Protein AF-A0A2D6AHD4-F1 (afdb_monomer_lite)

Radius of gyration: 33.06 Å; chains: 1; bounding box: 79×72×92 Å

Structure (mmCIF, N/CA/C/O backbone):
data_AF-A0A2D6AHD4-F1
#
_entry.id   AF-A0A2D6AHD4-F1
#
loop_
_atom_site.group_PDB
_atom_site.id
_atom_site.type_symbol
_atom_site.label_atom_id
_atom_site.label_alt_id
_atom_site.label_comp_id
_atom_site.label_asym_id
_atom_site.label_entity_id
_atom_site.label_seq_id
_atom_site.pdbx_PDB_ins_code
_atom_site.Cartn_x
_atom_site.Cartn_y
_atom_site.Cartn_z
_atom_site.occupancy
_atom_site.B_iso_or_equiv
_atom_site.auth_seq_id
_atom_site.auth_comp_id
_atom_site.auth_asym_id
_atom_site.auth_atom_id
_atom_site.pdbx_PDB_model_num
ATOM 1 N N . MET A 1 1 ? 6.505 -2.091 1.561 1.00 56.78 1 MET A N 1
ATOM 2 C CA . MET A 1 1 ? 5.100 -1.668 1.646 1.00 56.78 1 MET A CA 1
ATOM 3 C C . MET A 1 1 ? 4.266 -2.600 0.807 1.00 56.78 1 MET A C 1
ATOM 5 O O . MET A 1 1 ? 4.600 -2.774 -0.362 1.00 56.78 1 MET A O 1
ATOM 9 N N . TYR A 1 2 ? 3.248 -3.220 1.392 1.00 73.62 2 TYR A N 1
ATOM 10 C CA . TYR A 1 2 ? 2.348 -4.125 0.666 1.00 73.62 2 TYR A CA 1
ATOM 11 C C . TYR A 1 2 ? 1.537 -3.354 -0.388 1.00 73.62 2 TYR A C 1
ATOM 13 O O . TYR A 1 2 ? 1.053 -2.266 -0.070 1.00 73.62 2 TYR A O 1
ATOM 21 N N . PRO A 1 3 ? 1.314 -3.887 -1.605 1.00 75.50 3 PRO A N 1
ATOM 22 C CA . PRO A 1 3 ? 0.425 -3.256 -2.586 1.00 75.50 3 PRO A CA 1
ATOM 23 C C . PRO A 1 3 ? -0.981 -2.976 -2.033 1.00 75.50 3 PRO A C 1
ATOM 25 O O . PRO A 1 3 ? -1.582 -1.947 -2.328 1.00 75.50 3 PRO A O 1
ATOM 28 N N . THR A 1 4 ? -1.484 -3.845 -1.151 1.00 82.19 4 THR A N 1
ATOM 29 C CA . THR A 1 4 ? -2.771 -3.678 -0.454 1.00 82.19 4 THR A CA 1
ATOM 30 C C . THR A 1 4 ? -2.811 -2.505 0.518 1.00 82.19 4 THR A C 1
ATOM 32 O O . THR A 1 4 ? -3.898 -1.992 0.790 1.00 82.19 4 THR A O 1
ATOM 35 N N . ALA A 1 5 ? -1.659 -2.067 1.033 1.00 85.50 5 ALA A N 1
ATOM 36 C CA . ALA A 1 5 ? -1.579 -1.021 2.048 1.00 85.50 5 ALA A CA 1
ATOM 37 C C . ALA A 1 5 ? -2.074 0.331 1.525 1.00 85.50 5 ALA A C 1
ATOM 39 O O . ALA A 1 5 ? -2.691 1.079 2.276 1.00 85.50 5 ALA A O 1
ATOM 40 N N . TRP A 1 6 ? -1.884 0.607 0.230 1.00 89.44 6 TRP A N 1
ATOM 41 C CA . TRP A 1 6 ? -2.381 1.819 -0.430 1.00 89.44 6 TRP A CA 1
ATOM 42 C C . TRP A 1 6 ? -3.905 1.928 -0.433 1.00 89.44 6 TRP A C 1
ATOM 44 O O . TRP A 1 6 ? -4.442 3.024 -0.537 1.00 89.44 6 TRP A O 1
ATOM 54 N N . PHE A 1 7 ? -4.602 0.800 -0.306 1.00 95.00 7 PHE A N 1
ATOM 55 C CA . PHE A 1 7 ? -6.059 0.715 -0.319 1.00 95.00 7 PHE A CA 1
ATOM 56 C C . PHE A 1 7 ? -6.654 0.667 1.092 1.00 95.00 7 PHE A C 1
ATOM 58 O O . PHE A 1 7 ? -7.842 0.376 1.237 1.00 95.00 7 PHE A O 1
ATOM 65 N N . ALA A 1 8 ? -5.859 0.926 2.134 1.00 96.00 8 ALA A N 1
ATOM 66 C CA . ALA A 1 8 ? -6.326 0.869 3.510 1.00 96.00 8 ALA A CA 1
ATOM 67 C C . ALA A 1 8 ? -5.698 1.902 4.440 1.00 96.00 8 ALA A C 1
ATOM 69 O O . ALA A 1 8 ? -4.574 2.357 4.243 1.00 96.00 8 ALA A O 1
ATOM 70 N N . SER A 1 9 ? -6.434 2.189 5.511 1.00 97.44 9 SER A N 1
ATOM 71 C CA . SER A 1 9 ? -5.953 2.905 6.685 1.00 97.44 9 SER A CA 1
ATOM 72 C C . SER A 1 9 ? -6.152 2.038 7.925 1.00 97.44 9 SER A C 1
ATOM 74 O O . SER A 1 9 ? -7.226 1.460 8.093 1.00 97.44 9 SER A O 1
ATOM 76 N N . GLU A 1 10 ? -5.131 1.919 8.769 1.00 96.56 10 GLU A N 1
ATOM 77 C CA . GLU A 1 10 ? -5.090 0.976 9.889 1.00 96.56 10 GLU A CA 1
ATOM 78 C C . GLU A 1 10 ? -4.564 1.646 11.165 1.00 96.56 10 GLU 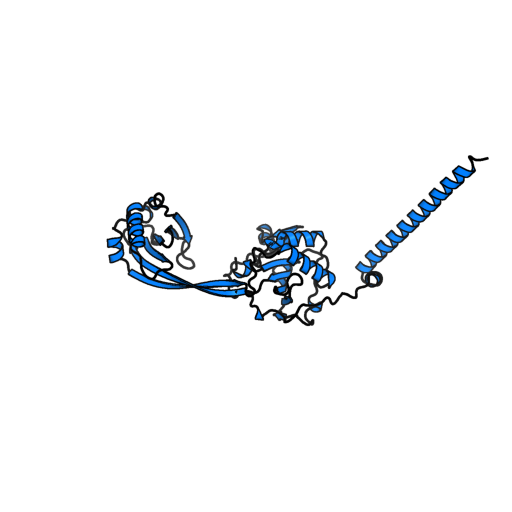A C 1
ATOM 80 O O . GLU A 1 10 ? -3.547 2.345 11.158 1.00 96.56 10 GLU A O 1
ATOM 85 N N . VAL A 1 11 ? -5.267 1.439 12.280 1.00 97.94 11 VAL A N 1
ATOM 86 C CA . VAL A 1 11 ? -4.887 1.943 13.606 1.00 97.94 11 VAL A CA 1
ATOM 87 C C . VAL A 1 11 ? -5.080 0.856 14.659 1.00 97.94 11 VAL A C 1
ATOM 89 O O . VAL A 1 11 ? -6.071 0.131 14.637 1.00 97.94 11 VAL A O 1
ATOM 92 N N . VAL A 1 12 ? -4.160 0.759 15.614 1.00 97.75 12 VAL A N 1
ATOM 93 C CA . VAL A 1 12 ? -4.255 -0.179 16.737 1.00 97.75 12 VAL A CA 1
ATOM 94 C C . VAL A 1 12 ? -4.756 0.566 17.963 1.00 97.75 12 VAL A C 1
ATOM 96 O O . VAL A 1 12 ? -4.066 1.424 18.494 1.00 97.75 12 VAL A O 1
ATOM 99 N N . LEU A 1 13 ? -5.941 0.229 18.458 1.00 98.25 13 LEU A N 1
ATOM 100 C CA . LEU A 1 13 ? -6.538 0.803 19.662 1.00 98.25 13 LEU A CA 1
ATOM 101 C C . LEU A 1 13 ? -5.964 0.113 20.913 1.00 98.25 13 LEU A C 1
ATOM 103 O O . LEU A 1 13 ? -6.572 -0.804 21.465 1.00 98.25 13 LEU A O 1
ATOM 107 N N . ASN A 1 14 ? -4.765 0.533 21.323 1.00 97.31 14 ASN A N 1
ATOM 108 C CA . ASN A 1 14 ? -3.945 -0.071 22.391 1.00 97.31 14 ASN A CA 1
ATOM 109 C C . ASN A 1 14 ? -3.621 0.884 23.562 1.00 97.31 14 ASN A C 1
ATOM 111 O O . ASN A 1 14 ? -2.833 0.540 24.447 1.00 97.31 14 ASN A O 1
ATOM 115 N N . LYS A 1 15 ? -4.189 2.095 23.583 1.00 97.50 15 LYS A N 1
ATOM 116 C CA . LYS A 1 15 ? -3.982 3.055 24.677 1.00 97.50 15 LYS A CA 1
ATOM 117 C C . LYS A 1 15 ? -4.459 2.464 26.019 1.00 97.50 15 LYS A C 1
ATOM 119 O O . LYS A 1 15 ? -5.565 1.922 26.074 1.00 97.50 15 LYS A O 1
ATOM 124 N N . PRO A 1 16 ? -3.694 2.590 27.124 1.00 95.62 16 PRO A N 1
ATOM 125 C CA . PRO A 1 16 ? -4.132 2.130 28.440 1.00 95.62 16 PRO A CA 1
ATOM 126 C C . PRO A 1 16 ? -5.502 2.698 28.833 1.00 95.62 16 PRO A C 1
ATOM 128 O O . PRO A 1 16 ? -5.737 3.900 28.735 1.00 95.62 16 PRO A O 1
ATOM 131 N N . GLY A 1 17 ? -6.403 1.825 29.287 1.00 93.50 17 GLY A N 1
ATOM 132 C CA . GLY A 1 17 ? -7.789 2.181 29.611 1.00 93.50 17 GLY A CA 1
ATOM 133 C C . GLY A 1 17 ? -8.769 2.039 28.441 1.00 93.50 17 GLY A C 1
ATOM 134 O O . GLY A 1 17 ? -9.974 1.986 28.682 1.00 93.50 17 GLY A O 1
ATOM 135 N N . VAL A 1 18 ? -8.284 1.895 27.202 1.00 96.62 18 VAL A N 1
ATOM 136 C CA . VAL A 1 18 ? -9.130 1.510 26.068 1.00 96.62 18 VAL A CA 1
ATOM 137 C C . VAL A 1 18 ? -9.447 0.019 26.156 1.00 96.62 18 VAL A C 1
ATOM 139 O O . VAL A 1 18 ? -8.562 -0.818 26.321 1.00 96.62 18 VAL A O 1
ATOM 142 N N . GLN A 1 19 ? -10.731 -0.311 26.065 1.00 96.75 19 GLN A N 1
ATOM 143 C CA . GLN A 1 19 ? -11.242 -1.680 26.092 1.00 96.75 19 GLN A CA 1
ATOM 144 C C . GLN A 1 19 ? -12.123 -1.920 24.874 1.00 96.75 19 GLN A C 1
ATOM 146 O O . GLN A 1 19 ? -12.780 -0.997 24.391 1.00 96.75 19 GLN A O 1
ATOM 151 N N . TYR A 1 20 ? -12.196 -3.169 24.424 1.00 97.19 20 TYR A N 1
ATOM 152 C CA . TYR A 1 20 ? -13.092 -3.564 23.346 1.00 97.19 20 TYR A CA 1
ATOM 153 C C . TYR A 1 20 ? -13.828 -4.866 23.657 1.00 97.19 20 TYR A C 1
ATOM 155 O O . TYR A 1 20 ? -13.351 -5.687 24.440 1.00 97.19 20 TYR A O 1
ATOM 163 N N . ASP A 1 21 ? -14.990 -5.049 23.032 1.00 96.44 21 ASP A N 1
ATOM 164 C CA . ASP A 1 21 ? -15.784 -6.274 23.104 1.00 96.44 21 ASP A CA 1
ATOM 165 C C . ASP A 1 21 ? -16.397 -6.597 21.734 1.00 96.44 21 ASP A C 1
ATOM 167 O O . ASP A 1 21 ? -17.423 -6.046 21.333 1.00 96.44 21 ASP A O 1
ATOM 171 N N . LEU A 1 22 ? -15.751 -7.511 21.000 1.00 96.62 22 LEU A N 1
ATOM 172 C CA . LEU A 1 22 ? -16.240 -7.949 19.690 1.00 96.62 22 LEU A CA 1
ATOM 173 C C . LEU A 1 22 ? -17.429 -8.915 19.792 1.00 96.62 22 LEU A C 1
ATOM 175 O O . LEU A 1 22 ? -18.095 -9.140 18.782 1.00 96.62 22 LEU A O 1
ATOM 179 N N . SER A 1 23 ? -17.732 -9.481 20.968 1.00 94.38 23 SER A N 1
ATOM 180 C CA . SER A 1 23 ? -18.893 -10.376 21.115 1.00 94.38 23 SER A CA 1
ATOM 181 C C . SER A 1 23 ? -20.209 -9.657 20.796 1.00 94.38 23 SER A C 1
ATOM 183 O O . SER A 1 23 ? -21.124 -10.271 20.257 1.00 94.38 23 SER A O 1
ATOM 185 N N . LEU A 1 24 ? -20.245 -8.333 20.992 1.00 93.44 24 LEU A N 1
ATOM 186 C CA . LEU A 1 24 ? -21.383 -7.465 20.681 1.00 93.44 24 LEU A CA 1
ATOM 187 C C . LEU A 1 24 ? -21.743 -7.401 19.189 1.00 93.44 24 LEU A C 1
ATOM 189 O O . LEU A 1 24 ? -22.864 -7.028 18.856 1.00 93.44 24 LEU A O 1
ATOM 193 N N . ILE A 1 25 ? -20.811 -7.737 18.290 1.00 94.69 25 ILE A N 1
ATOM 194 C CA . ILE A 1 25 ? -21.019 -7.634 16.836 1.00 94.69 25 ILE A CA 1
ATOM 195 C C . ILE A 1 25 ? -20.923 -8.969 16.100 1.00 94.69 25 ILE A C 1
ATOM 197 O O . ILE A 1 25 ? -21.458 -9.089 15.003 1.00 94.69 25 ILE A O 1
ATOM 201 N N . ARG A 1 26 ? -20.263 -9.983 16.674 1.00 93.06 26 ARG A N 1
ATOM 202 C CA . ARG A 1 26 ? -19.979 -11.253 15.977 1.00 93.06 26 ARG A CA 1
ATOM 203 C C . ARG A 1 26 ? -21.219 -12.004 15.507 1.00 93.06 26 ARG A C 1
ATOM 205 O O . ARG A 1 26 ? -21.149 -12.679 14.483 1.00 93.06 26 ARG A O 1
ATOM 212 N N . GLU A 1 27 ? -22.308 -11.905 16.262 1.00 89.38 27 GLU A N 1
ATOM 213 C CA . GLU A 1 27 ? -23.568 -12.612 15.997 1.00 89.38 27 GLU A CA 1
ATOM 214 C C . GLU A 1 27 ? -24.593 -11.744 15.251 1.00 89.38 27 GLU A C 1
ATOM 216 O O . GLU A 1 27 ? -25.718 -12.174 14.999 1.00 89.38 27 GLU A O 1
ATOM 221 N N . MET A 1 28 ? -24.220 -10.515 14.887 1.00 91.75 28 MET A N 1
ATOM 222 C CA . MET A 1 28 ? -25.115 -9.597 14.194 1.00 91.75 28 MET A CA 1
ATOM 223 C C . MET A 1 28 ? -25.234 -9.951 12.709 1.00 91.75 28 MET A C 1
ATOM 225 O O . MET A 1 28 ? -24.292 -10.418 12.069 1.00 91.75 28 MET A O 1
ATOM 229 N N . ASN A 1 29 ? -26.402 -9.668 12.129 1.00 92.19 29 ASN A N 1
ATOM 230 C CA . ASN A 1 29 ? -26.570 -9.699 10.677 1.00 92.19 29 ASN A CA 1
ATOM 231 C C . ASN A 1 29 ? -25.642 -8.672 10.009 1.00 92.19 29 ASN A C 1
ATOM 233 O O . ASN A 1 29 ? -25.288 -7.664 10.617 1.00 92.19 29 ASN A O 1
ATOM 237 N N . ASN A 1 30 ? -25.321 -8.892 8.730 1.00 96.06 30 ASN A N 1
ATOM 238 C CA . ASN A 1 30 ? -24.461 -8.006 7.933 1.00 96.06 30 ASN A CA 1
ATOM 239 C C . ASN A 1 30 ? -23.013 -7.903 8.446 1.00 96.06 30 ASN A C 1
ATOM 241 O O . ASN A 1 30 ? -22.336 -6.894 8.250 1.00 96.06 30 ASN A O 1
ATOM 245 N N . VAL A 1 31 ? -22.535 -8.989 9.053 1.00 96.38 31 VAL A N 1
ATOM 246 C CA . VAL A 1 31 ? -21.163 -9.163 9.525 1.00 96.38 31 VAL A CA 1
ATOM 247 C C . VAL A 1 31 ? -20.586 -10.449 8.940 1.00 96.38 31 VAL A C 1
ATOM 249 O O . VAL A 1 31 ? -21.250 -11.485 8.922 1.00 96.38 31 VAL A O 1
ATOM 252 N N . THR A 1 32 ? -19.337 -10.394 8.485 1.00 96.31 32 THR A N 1
ATOM 253 C CA . THR A 1 32 ? -18.561 -11.568 8.071 1.00 96.31 32 THR A CA 1
ATOM 254 C C . THR A 1 32 ? -17.494 -11.840 9.128 1.00 96.31 32 THR A C 1
ATOM 256 O O . THR A 1 32 ? -16.692 -10.965 9.450 1.00 96.31 32 THR A O 1
ATOM 259 N N . ASN A 1 33 ? -17.460 -13.058 9.668 1.00 94.88 33 ASN A N 1
ATOM 260 C CA . ASN A 1 33 ? -16.400 -13.500 10.574 1.00 94.88 33 ASN A CA 1
ATOM 261 C C . ASN A 1 33 ? -15.305 -14.215 9.773 1.00 94.88 33 ASN A C 1
ATOM 263 O O . ASN A 1 33 ? -15.602 -15.141 9.018 1.00 94.88 33 ASN A O 1
ATOM 267 N N . PHE A 1 34 ? -14.045 -13.823 9.964 1.00 91.44 34 PHE A N 1
ATOM 268 C CA . PHE A 1 34 ? -12.889 -14.478 9.348 1.00 91.44 34 PHE A CA 1
ATOM 269 C C . PHE A 1 34 ? -11.823 -14.747 10.411 1.00 91.44 34 PHE A C 1
ATOM 271 O O . PHE A 1 34 ? -11.086 -13.853 10.822 1.00 91.44 34 PHE A O 1
ATOM 278 N N . GLY A 1 35 ? -11.782 -15.983 10.918 1.00 91.88 35 GLY A N 1
ATOM 279 C CA . GLY A 1 35 ? -10.960 -16.324 12.079 1.00 91.88 35 GLY A CA 1
ATOM 280 C C . GLY A 1 35 ? -11.325 -15.462 13.293 1.00 91.88 35 GLY A C 1
ATOM 281 O O . GLY A 1 35 ? -12.481 -15.417 13.714 1.00 91.88 35 GLY A O 1
ATOM 282 N N . VAL A 1 36 ? -10.336 -14.758 13.848 1.00 93.69 36 VAL A N 1
ATOM 283 C CA . VAL A 1 36 ? -10.544 -13.815 14.960 1.00 93.69 36 VAL A CA 1
ATOM 284 C C . VAL A 1 36 ? -10.999 -12.429 14.500 1.00 93.69 36 VAL A C 1
ATOM 286 O O . VAL A 1 36 ? -11.364 -11.616 15.348 1.00 93.69 36 VAL A O 1
ATOM 289 N N . SER A 1 37 ? -11.036 -12.158 13.199 1.00 96.62 37 SER A N 1
ATOM 290 C CA . SER A 1 37 ? -11.428 -10.859 12.660 1.00 96.62 37 SER A CA 1
ATOM 291 C C . SER A 1 37 ? -12.932 -10.768 12.415 1.00 96.62 37 SER A C 1
ATOM 293 O O . SER A 1 37 ? -13.603 -11.762 12.117 1.00 96.62 37 SER A O 1
ATOM 295 N N . VAL A 1 38 ? -13.451 -9.549 12.523 1.00 97.75 38 VAL A N 1
ATOM 296 C CA . VAL A 1 38 ? -14.836 -9.199 12.206 1.00 97.75 38 VAL A CA 1
ATOM 297 C C . VAL A 1 38 ? -14.841 -8.163 11.090 1.00 97.75 38 VAL A C 1
ATOM 299 O O . VAL A 1 38 ? -14.143 -7.160 11.190 1.00 97.75 38 VAL A O 1
ATOM 302 N N . ILE A 1 39 ? -15.622 -8.403 10.039 1.00 98.19 39 ILE A N 1
ATOM 303 C CA . ILE A 1 39 ? -15.707 -7.541 8.858 1.00 98.19 39 ILE A CA 1
ATOM 304 C C . ILE A 1 39 ? -17.137 -7.018 8.723 1.00 98.19 39 ILE A C 1
ATOM 306 O O . ILE A 1 39 ? -18.084 -7.806 8.688 1.00 98.19 39 ILE A O 1
ATOM 310 N N . TYR A 1 40 ? -17.295 -5.702 8.603 1.00 98.19 40 TYR A N 1
ATOM 311 C CA . TYR A 1 40 ? -18.564 -5.047 8.281 1.00 98.19 40 TYR A CA 1
ATOM 312 C C . TYR A 1 40 ? -18.376 -3.955 7.218 1.00 98.19 40 TYR A C 1
ATOM 314 O O . TYR A 1 40 ? -17.251 -3.600 6.867 1.00 98.19 40 TYR A O 1
ATOM 322 N N . ARG A 1 41 ? -19.475 -3.452 6.646 1.00 98.38 41 ARG A N 1
ATOM 323 C CA . ARG A 1 41 ? -19.435 -2.321 5.702 1.00 98.38 41 ARG A CA 1
ATOM 324 C C . ARG A 1 41 ? -19.304 -1.002 6.456 1.00 98.38 41 ARG A C 1
ATOM 326 O O . ARG A 1 41 ? -20.065 -0.776 7.388 1.00 98.38 41 ARG A O 1
ATOM 333 N N . SER A 1 42 ? -18.388 -0.138 6.025 1.00 98.44 42 SER A N 1
ATOM 334 C CA . SER A 1 42 ? -18.165 1.181 6.622 1.00 98.44 42 SER A CA 1
ATOM 335 C C . SER A 1 42 ? -19.446 2.019 6.650 1.00 98.44 42 SER A C 1
ATOM 337 O O . SER A 1 42 ? -20.212 2.058 5.685 1.00 98.44 42 SER A O 1
ATOM 339 N N . HIS A 1 43 ? -19.643 2.726 7.760 1.00 98.12 43 HIS A N 1
ATOM 340 C CA . HIS A 1 43 ? -20.729 3.681 7.962 1.00 98.12 43 HIS A CA 1
ATOM 341 C C . HIS A 1 43 ? -20.476 5.018 7.253 1.00 98.12 43 HIS A C 1
ATOM 343 O O . HIS A 1 43 ? -21.406 5.800 7.062 1.00 98.12 43 HIS A O 1
ATOM 349 N N . PHE A 1 44 ? -19.234 5.286 6.838 1.00 98.12 44 PHE A N 1
ATOM 350 C CA . PHE A 1 44 ? -18.887 6.428 5.992 1.00 98.12 44 PHE A CA 1
ATOM 351 C C . PHE A 1 44 ? -19.109 6.144 4.498 1.00 98.12 44 PHE A C 1
ATOM 353 O O . PHE A 1 44 ? -19.632 6.994 3.777 1.00 98.12 44 PHE A O 1
ATOM 360 N N . ASN A 1 45 ? -18.714 4.958 4.023 1.00 97.62 45 ASN A N 1
ATOM 361 C CA . ASN A 1 45 ? -18.943 4.511 2.650 1.00 97.62 45 ASN A CA 1
ATOM 362 C C . ASN A 1 45 ? -19.211 3.002 2.629 1.00 97.62 45 ASN A C 1
ATOM 364 O O . ASN A 1 45 ? -18.290 2.204 2.777 1.00 97.62 45 ASN A O 1
ATOM 368 N N . GLU A 1 46 ? -20.455 2.606 2.360 1.00 97.38 46 GLU A N 1
ATOM 369 C CA . GLU A 1 46 ? -20.885 1.202 2.419 1.00 97.38 46 GLU A CA 1
ATOM 370 C C . GLU A 1 46 ? -20.149 0.268 1.442 1.00 97.38 46 GLU A C 1
ATOM 372 O O . GLU A 1 46 ? -20.187 -0.952 1.599 1.00 97.38 46 GLU A O 1
ATOM 377 N N . SER A 1 47 ? -19.462 0.806 0.431 1.00 97.25 47 SER A N 1
ATOM 378 C CA . SER A 1 47 ? -18.645 0.010 -0.494 1.00 97.25 47 SER A CA 1
ATOM 379 C C . SER A 1 47 ? -17.269 -0.358 0.077 1.00 97.25 47 SER A C 1
ATOM 381 O O . SER A 1 47 ? -16.568 -1.174 -0.516 1.00 97.25 47 SER A O 1
ATOM 383 N N . VAL A 1 48 ? -16.885 0.207 1.223 1.00 98.12 48 VAL A N 1
ATOM 384 C CA . VAL A 1 48 ? -15.589 0.015 1.889 1.00 98.12 48 VAL A CA 1
ATOM 385 C C . VAL A 1 48 ? -15.758 -0.875 3.121 1.00 98.12 48 VAL A C 1
ATOM 387 O O . VAL A 1 48 ? -16.779 -0.818 3.804 1.00 98.12 48 VAL A O 1
ATOM 390 N N . ALA A 1 49 ? -14.771 -1.723 3.401 1.00 98.31 49 ALA A N 1
ATOM 391 C CA . ALA A 1 49 ? -14.782 -2.605 4.561 1.00 98.31 49 ALA A CA 1
ATOM 392 C C . ALA A 1 49 ? -14.250 -1.902 5.807 1.00 98.31 49 ALA A C 1
ATOM 394 O O . ALA A 1 49 ? -13.313 -1.108 5.726 1.00 98.31 49 ALA A O 1
ATOM 395 N N . VAL A 1 50 ? -14.771 -2.296 6.962 1.00 98.62 50 VAL A N 1
ATOM 396 C CA . VAL A 1 50 ? -14.098 -2.148 8.249 1.00 98.62 50 VAL A CA 1
ATOM 397 C C . VAL A 1 50 ? -13.787 -3.538 8.771 1.00 98.62 50 VAL A C 1
ATOM 399 O O . VAL A 1 50 ? -14.668 -4.394 8.835 1.00 98.62 50 VAL A O 1
ATOM 402 N N . ILE A 1 51 ? -12.529 -3.759 9.122 1.00 98.25 51 ILE A N 1
ATOM 403 C CA . ILE A 1 51 ? -11.996 -5.024 9.608 1.00 98.25 51 ILE A CA 1
ATOM 404 C C . ILE A 1 51 ? -11.470 -4.772 11.017 1.00 98.25 51 ILE A C 1
ATOM 406 O O . ILE A 1 51 ? -10.629 -3.899 11.228 1.00 98.25 51 ILE A O 1
ATOM 410 N N . LEU A 1 52 ? -11.988 -5.528 11.977 1.00 98.44 52 LEU A N 1
ATOM 411 C CA . LEU A 1 52 ? -11.612 -5.459 13.381 1.00 98.44 52 LEU A CA 1
ATOM 412 C C . LEU A 1 52 ? -10.887 -6.739 13.778 1.00 98.44 52 LEU A C 1
ATOM 414 O O . LEU A 1 52 ? -11.478 -7.817 13.698 1.00 98.44 52 LEU A O 1
ATOM 418 N N . THR A 1 53 ? -9.638 -6.629 14.226 1.00 97.75 53 THR A N 1
ATOM 419 C CA . THR A 1 53 ? -8.802 -7.789 14.572 1.00 97.75 53 THR A CA 1
ATOM 420 C C . THR A 1 53 ? -8.172 -7.613 15.953 1.00 97.75 53 THR A C 1
ATOM 422 O O . THR A 1 53 ? -7.418 -6.667 16.163 1.00 97.75 53 THR A O 1
ATOM 425 N N . PRO A 1 54 ? -8.434 -8.506 16.922 1.00 97.50 54 PRO A N 1
ATOM 426 C CA . PRO A 1 54 ? -7.684 -8.534 18.175 1.00 97.50 54 PRO A CA 1
ATOM 427 C C . PRO A 1 54 ? -6.186 -8.723 17.909 1.00 97.50 54 PRO A C 1
ATOM 429 O O . PRO A 1 54 ? -5.805 -9.672 17.222 1.00 97.50 54 PRO A O 1
ATOM 432 N N . ILE A 1 55 ? -5.341 -7.861 18.474 1.00 94.00 55 ILE A N 1
ATOM 433 C CA . ILE A 1 55 ? -3.882 -8.010 18.420 1.00 94.00 55 ILE A CA 1
ATOM 434 C C . ILE A 1 55 ? -3.358 -8.336 19.808 1.00 94.00 55 ILE A C 1
ATOM 436 O O . ILE A 1 55 ? -3.725 -7.700 20.793 1.00 94.00 55 ILE A O 1
ATOM 440 N N . ASN A 1 56 ? -2.470 -9.324 19.851 1.00 92.38 56 ASN A N 1
ATOM 441 C CA . ASN A 1 56 ? -1.662 -9.659 21.010 1.00 92.38 56 ASN A CA 1
ATOM 442 C C . ASN A 1 56 ? -0.282 -10.106 20.511 1.00 92.38 56 ASN A C 1
ATOM 444 O O . ASN A 1 56 ? -0.059 -11.288 20.243 1.00 92.38 56 ASN A O 1
ATOM 448 N N . VAL A 1 57 ? 0.605 -9.135 20.293 1.00 87.06 57 VAL A N 1
ATOM 449 C CA . VAL A 1 57 ? 1.965 -9.347 19.787 1.00 87.06 57 VAL A CA 1
ATOM 450 C C . VAL A 1 57 ? 2.932 -8.651 20.731 1.00 87.06 57 VAL A C 1
ATOM 452 O O . VAL A 1 57 ? 2.883 -7.436 20.882 1.00 87.06 57 VAL A O 1
ATOM 455 N N . LEU A 1 58 ? 3.837 -9.412 21.351 1.00 91.94 58 LEU A N 1
ATOM 456 C CA . LEU A 1 58 ? 4.780 -8.890 22.346 1.00 91.94 58 LEU A CA 1
ATOM 457 C C . LEU A 1 58 ? 4.048 -8.105 23.455 1.00 91.94 58 LEU A C 1
ATOM 459 O O . LEU A 1 58 ? 3.299 -8.711 24.221 1.00 91.94 58 LEU A O 1
ATOM 463 N N . LYS A 1 59 ? 4.254 -6.783 23.554 1.00 92.50 59 LYS A N 1
ATOM 464 C CA . LYS A 1 59 ? 3.552 -5.902 24.508 1.00 92.50 59 LYS A CA 1
ATOM 465 C C . LYS A 1 59 ? 2.474 -5.040 23.835 1.00 92.50 59 LYS A C 1
ATOM 467 O O . LYS A 1 59 ? 1.770 -4.303 24.526 1.00 92.50 59 LYS A O 1
ATOM 472 N N . GLU A 1 60 ? 2.317 -5.138 22.517 1.00 92.38 60 GLU A N 1
ATOM 473 C CA . GLU A 1 60 ? 1.243 -4.515 21.747 1.00 92.38 60 GLU A CA 1
ATOM 474 C C . GLU A 1 60 ? -0.024 -5.377 21.871 1.00 92.38 60 GLU A C 1
ATOM 476 O O . GLU A 1 60 ? -0.160 -6.440 21.260 1.00 92.38 60 GLU A O 1
ATOM 481 N N . ASN A 1 61 ? -0.957 -4.917 22.706 1.00 94.06 61 ASN A N 1
ATOM 482 C CA . ASN A 1 61 ? -2.251 -5.557 22.929 1.00 94.06 61 ASN A CA 1
ATOM 483 C C . ASN A 1 61 ? -3.372 -4.534 22.727 1.00 94.06 61 ASN A C 1
ATOM 485 O O . ASN A 1 61 ? -3.335 -3.448 23.307 1.00 94.06 61 ASN A O 1
ATOM 489 N N . GLY A 1 62 ? -4.359 -4.868 21.901 1.00 96.50 62 GLY A N 1
ATOM 490 C CA . GLY A 1 62 ? -5.439 -3.950 21.561 1.00 96.50 62 GLY A CA 1
ATOM 491 C C . GLY A 1 62 ? -6.341 -4.469 20.450 1.00 96.50 62 GLY A C 1
ATOM 492 O O . GLY A 1 62 ? -6.370 -5.667 20.152 1.00 96.50 62 GLY A O 1
ATOM 493 N N . LEU A 1 63 ? -7.088 -3.547 19.848 1.00 98.25 63 LEU A N 1
ATOM 494 C CA . LEU A 1 63 ? -7.930 -3.821 18.688 1.00 98.25 63 LEU A CA 1
ATOM 495 C C . LEU A 1 63 ? -7.367 -3.130 17.452 1.00 98.25 63 LEU A C 1
ATOM 497 O O . LEU A 1 63 ? -7.320 -1.907 17.402 1.00 98.25 63 LEU A O 1
ATOM 501 N N . ASP A 1 64 ? -6.993 -3.902 16.446 1.00 97.81 64 ASP A N 1
ATOM 502 C CA . ASP A 1 64 ? -6.704 -3.383 15.117 1.00 97.81 64 ASP A CA 1
ATOM 503 C C . ASP A 1 64 ? -8.000 -2.981 14.420 1.00 97.81 64 ASP A C 1
ATOM 505 O O . ASP A 1 64 ? -8.916 -3.799 14.292 1.00 97.81 64 ASP A O 1
ATOM 509 N N . LEU A 1 65 ? -8.077 -1.727 13.994 1.00 98.50 65 LEU A N 1
ATOM 510 C CA . LEU A 1 65 ? -9.151 -1.186 13.179 1.00 98.50 65 LEU A CA 1
ATOM 511 C C . LEU A 1 65 ? -8.572 -0.815 11.822 1.00 98.50 65 LEU A C 1
ATOM 513 O O . LEU A 1 65 ? -7.806 0.142 11.699 1.00 98.50 65 LEU A O 1
ATOM 517 N N . ARG A 1 66 ? -8.997 -1.547 10.795 1.00 98.06 66 ARG A N 1
ATOM 518 C CA . ARG A 1 66 ? -8.592 -1.335 9.409 1.00 98.06 66 ARG A CA 1
ATOM 519 C C . ARG A 1 66 ? -9.793 -0.964 8.552 1.00 98.06 66 ARG A C 1
ATOM 521 O O . ARG A 1 66 ? -10.750 -1.726 8.454 1.00 98.06 66 ARG A O 1
ATOM 528 N N . ILE A 1 67 ? -9.724 0.181 7.885 1.00 98.44 67 ILE A N 1
ATOM 529 C CA . ILE A 1 67 ? -10.662 0.587 6.834 1.00 98.44 67 ILE A CA 1
ATOM 530 C C . ILE A 1 67 ? -10.028 0.211 5.498 1.00 98.44 67 ILE A C 1
ATOM 532 O O . ILE A 1 67 ? -8.946 0.700 5.188 1.00 98.44 67 ILE A O 1
ATOM 536 N N . GLN A 1 68 ? -10.669 -0.656 4.715 1.00 97.19 68 GLN A N 1
ATOM 537 C CA . GLN A 1 68 ? -10.082 -1.274 3.521 1.00 97.19 68 GLN A CA 1
ATOM 538 C C . GLN A 1 68 ? -11.006 -1.139 2.307 1.00 97.19 68 GLN A C 1
ATOM 540 O O . GLN A 1 68 ? -12.121 -1.663 2.287 1.00 97.19 68 GLN A O 1
ATOM 545 N N . ILE A 1 69 ? -10.514 -0.482 1.257 1.00 97.94 69 ILE A N 1
ATOM 546 C CA . ILE A 1 69 ? -11.132 -0.478 -0.072 1.00 97.94 69 ILE A CA 1
ATOM 547 C C . ILE A 1 69 ? -10.945 -1.879 -0.680 1.00 97.94 69 ILE A C 1
ATOM 549 O O . ILE A 1 69 ? -9.808 -2.363 -0.720 1.00 97.94 69 ILE A O 1
ATOM 553 N N . PRO A 1 70 ? -12.014 -2.543 -1.158 1.00 96.88 70 PRO A N 1
ATOM 554 C CA . PRO A 1 70 ? -11.887 -3.801 -1.882 1.00 96.88 70 PRO A CA 1
ATOM 555 C C . PRO A 1 70 ? -11.026 -3.666 -3.133 1.00 96.88 70 PRO A C 1
ATOM 557 O O . PRO A 1 70 ? -11.186 -2.719 -3.903 1.00 96.88 70 PRO A O 1
ATOM 560 N N . THR A 1 71 ? -10.140 -4.632 -3.351 1.00 96.25 71 THR A N 1
ATOM 561 C CA . THR A 1 71 ? -9.219 -4.679 -4.484 1.00 96.25 71 THR A CA 1
ATOM 562 C C . THR A 1 71 ? -9.485 -5.880 -5.384 1.00 96.25 71 THR A C 1
ATOM 564 O O . THR A 1 71 ? -10.098 -6.879 -4.998 1.00 96.25 71 THR A O 1
ATOM 567 N N . LYS A 1 72 ? -9.038 -5.760 -6.630 1.00 93.81 72 LYS A N 1
ATOM 568 C CA . LYS A 1 72 ? -8.997 -6.820 -7.637 1.00 93.81 72 LYS A CA 1
ATOM 569 C C . LYS A 1 72 ? -7.583 -6.885 -8.199 1.00 93.81 72 LYS A C 1
ATOM 571 O O . LYS A 1 72 ? -6.883 -5.874 -8.243 1.00 93.81 72 LYS A O 1
ATOM 576 N N . GLN A 1 73 ? -7.186 -8.060 -8.661 1.00 91.81 73 GLN A N 1
ATOM 577 C CA . GLN A 1 73 ? -5.919 -8.211 -9.364 1.00 91.81 73 GLN A CA 1
ATOM 578 C C . GLN A 1 73 ? -6.056 -7.660 -10.778 1.00 91.81 73 GLN A C 1
ATOM 580 O O . GLN A 1 73 ? -7.051 -7.915 -11.462 1.00 91.81 73 GLN A O 1
ATOM 585 N N . VAL A 1 74 ? -5.047 -6.916 -11.206 1.00 90.06 74 VAL A N 1
ATOM 586 C CA . VAL A 1 74 ? -4.892 -6.463 -12.583 1.00 90.06 74 VAL A CA 1
ATOM 587 C C . VAL A 1 74 ? -3.560 -6.968 -13.110 1.00 90.06 74 VAL A C 1
ATOM 589 O O . VAL A 1 74 ? -2.563 -7.013 -12.392 1.00 90.06 74 VAL A O 1
ATOM 592 N N . PHE A 1 75 ? -3.566 -7.394 -14.367 1.00 88.75 75 PHE A N 1
ATOM 593 C CA . PHE A 1 75 ? -2.392 -7.926 -15.040 1.00 88.75 75 PHE A CA 1
ATOM 594 C C . PHE A 1 75 ? -2.073 -7.018 -16.217 1.00 88.75 75 PHE A C 1
ATOM 596 O O . PHE A 1 75 ? -2.959 -6.723 -17.022 1.00 88.75 75 PHE A O 1
ATOM 603 N N . THR A 1 76 ? -0.829 -6.557 -16.295 1.00 86.31 76 THR A N 1
ATOM 604 C CA . THR A 1 76 ? -0.346 -5.752 -17.418 1.00 86.31 76 THR A CA 1
ATOM 605 C C . THR A 1 76 ? 0.751 -6.520 -18.129 1.00 86.31 76 THR A C 1
ATOM 607 O O . THR A 1 76 ? 1.786 -6.824 -17.544 1.00 86.31 76 THR A O 1
ATOM 610 N N . ASP A 1 77 ? 0.523 -6.828 -19.400 1.00 88.31 77 ASP A N 1
ATOM 611 C CA . ASP A 1 77 ? 1.531 -7.452 -20.245 1.00 88.31 77 ASP A CA 1
ATOM 612 C C . ASP A 1 77 ? 2.390 -6.369 -20.893 1.00 88.31 77 ASP A C 1
ATOM 614 O O . ASP A 1 77 ? 1.929 -5.605 -21.744 1.00 88.31 77 ASP A O 1
ATOM 618 N N . SER A 1 78 ? 3.659 -6.326 -20.504 1.00 85.50 78 SER A N 1
ATOM 619 C CA . SER A 1 78 ? 4.662 -5.453 -21.101 1.00 85.50 78 SER A CA 1
ATOM 620 C C . SER A 1 78 ? 5.554 -6.276 -22.024 1.00 85.50 78 SER A C 1
ATOM 622 O O . SER A 1 78 ? 6.224 -7.221 -21.602 1.00 85.50 78 SER A O 1
ATOM 624 N N . GLN A 1 79 ? 5.567 -5.926 -23.309 1.00 89.94 79 GLN A N 1
ATOM 625 C CA . GLN A 1 79 ? 6.461 -6.544 -24.287 1.00 89.94 79 GLN A CA 1
ATOM 626 C C . GLN A 1 79 ? 7.847 -5.904 -24.199 1.00 89.94 79 GLN A C 1
ATOM 628 O O . GLN A 1 79 ? 7.975 -4.682 -24.257 1.00 89.94 79 GLN A O 1
ATOM 633 N N . TYR A 1 80 ? 8.883 -6.731 -24.156 1.00 90.00 80 TYR A N 1
ATOM 634 C CA . TYR A 1 80 ? 10.274 -6.314 -24.220 1.00 90.00 80 TYR A CA 1
ATOM 635 C C . TYR A 1 80 ? 10.964 -6.985 -25.394 1.00 90.00 80 TYR A C 1
ATOM 637 O O . TYR A 1 80 ? 10.779 -8.175 -25.648 1.00 90.00 80 TYR A O 1
ATOM 645 N N . VAL A 1 81 ? 11.826 -6.230 -26.059 1.00 94.31 81 VAL A N 1
ATOM 646 C CA . VAL A 1 81 ? 12.871 -6.788 -26.913 1.00 94.31 81 VAL A CA 1
ATOM 647 C C . VAL A 1 81 ? 14.216 -6.449 -26.290 1.00 94.31 81 VAL A C 1
ATOM 649 O O . VAL A 1 81 ? 14.487 -5.283 -26.001 1.00 94.31 81 VAL A O 1
ATOM 652 N N . THR A 1 82 ? 15.050 -7.460 -26.067 1.00 95.12 82 THR A N 1
ATOM 653 C CA . THR A 1 82 ? 16.291 -7.331 -25.299 1.00 95.12 82 THR A CA 1
ATOM 654 C C . THR A 1 82 ? 17.450 -7.983 -26.034 1.00 95.12 82 THR A C 1
ATOM 656 O O . THR A 1 82 ? 17.409 -9.172 -26.348 1.00 95.12 82 THR A O 1
ATOM 659 N N . TYR A 1 83 ? 18.510 -7.212 -26.264 1.00 96.25 83 TYR A N 1
ATOM 660 C CA . TYR A 1 83 ? 19.839 -7.747 -26.523 1.00 96.25 83 TYR A CA 1
ATOM 661 C C . TYR A 1 83 ? 20.543 -8.031 -25.200 1.00 96.25 83 TYR A C 1
ATOM 663 O O . TYR A 1 83 ? 20.582 -7.172 -24.319 1.00 96.25 83 TYR A O 1
ATOM 671 N N . PHE A 1 84 ? 21.144 -9.207 -25.096 1.00 93.81 84 PHE A N 1
ATOM 672 C CA . PHE A 1 84 ? 21.907 -9.663 -23.944 1.00 93.81 84 PHE A CA 1
ATOM 673 C C . PHE A 1 84 ? 23.317 -10.059 -24.384 1.00 93.81 84 PHE A C 1
ATOM 675 O O . PHE A 1 84 ? 23.477 -10.863 -25.305 1.00 93.81 84 PHE A O 1
ATOM 682 N N . TYR A 1 85 ? 24.344 -9.524 -23.727 1.00 94.94 85 TYR A N 1
ATOM 683 C CA . TYR A 1 85 ? 25.734 -9.885 -23.996 1.00 94.94 85 TYR A CA 1
ATOM 684 C C . TYR A 1 85 ? 26.559 -9.861 -22.709 1.00 94.94 85 TYR A C 1
ATOM 686 O O . TYR A 1 85 ? 26.581 -8.862 -21.992 1.00 94.94 85 TYR A O 1
ATOM 694 N N . ASN A 1 86 ? 27.244 -10.970 -22.429 1.00 92.62 86 ASN A N 1
ATOM 695 C CA . ASN A 1 86 ? 28.227 -11.052 -21.356 1.00 92.62 86 ASN A CA 1
ATOM 696 C C . ASN A 1 86 ? 29.607 -10.717 -21.932 1.00 92.62 86 ASN A C 1
ATOM 698 O O . ASN A 1 86 ? 30.189 -11.509 -22.675 1.00 92.62 86 ASN A O 1
ATOM 702 N N . ASP A 1 87 ? 30.098 -9.524 -21.624 1.00 91.94 87 ASP A N 1
ATOM 703 C CA . ASP A 1 87 ? 31.375 -9.013 -22.095 1.00 91.94 87 ASP A CA 1
ATOM 704 C C . ASP A 1 87 ? 32.462 -9.293 -21.059 1.00 91.94 87 ASP A C 1
ATOM 706 O O . ASP A 1 87 ? 32.521 -8.654 -20.014 1.00 91.94 87 ASP A O 1
ATOM 710 N N . SER A 1 88 ? 33.363 -10.223 -21.361 1.00 89.94 88 SER A N 1
ATOM 711 C CA . SER A 1 88 ? 34.468 -10.597 -20.473 1.00 89.94 88 SER A CA 1
ATOM 712 C C . SER A 1 88 ? 35.654 -9.624 -20.486 1.00 89.94 88 SER A C 1
ATOM 714 O O . SER A 1 88 ? 36.668 -9.901 -19.852 1.00 89.94 88 SER A O 1
ATOM 716 N N . SER A 1 89 ? 35.597 -8.543 -21.267 1.00 89.75 89 SER A N 1
ATOM 717 C CA . SER A 1 89 ? 36.744 -7.660 -21.521 1.00 89.75 89 SER A CA 1
ATOM 718 C C . SER A 1 89 ? 36.571 -6.237 -20.998 1.00 89.75 89 SER A C 1
ATOM 720 O O . SER A 1 89 ? 37.566 -5.596 -20.667 1.00 89.75 89 SER A O 1
ATOM 722 N N . THR A 1 90 ? 35.335 -5.761 -20.863 1.00 91.00 90 THR A N 1
ATOM 723 C CA . THR A 1 90 ? 35.046 -4.380 -20.455 1.00 91.00 90 THR A CA 1
ATOM 724 C C . THR A 1 90 ? 34.763 -4.288 -18.958 1.00 91.00 90 THR A C 1
ATOM 726 O O . THR A 1 90 ? 33.961 -5.060 -18.426 1.00 91.00 90 THR A O 1
ATOM 729 N N . ARG A 1 91 ? 35.373 -3.322 -18.257 1.00 90.69 91 ARG A N 1
ATOM 730 C CA . ARG A 1 91 ? 34.963 -2.960 -16.889 1.00 90.69 91 ARG A CA 1
ATOM 731 C C . ARG A 1 91 ? 33.979 -1.802 -16.936 1.00 90.69 91 ARG A C 1
ATOM 733 O O . ARG A 1 91 ? 34.105 -0.895 -17.750 1.00 90.69 91 ARG A O 1
ATOM 740 N N . VAL A 1 92 ? 33.037 -1.778 -15.996 1.00 90.62 92 VAL A N 1
ATOM 741 C CA . VAL A 1 92 ? 32.103 -0.647 -15.847 1.00 90.62 92 VAL A CA 1
ATOM 742 C C . VAL A 1 92 ? 32.850 0.665 -15.578 1.00 90.62 92 VAL A C 1
ATOM 744 O O . VAL A 1 92 ? 32.432 1.710 -16.063 1.00 90.62 92 VAL A O 1
ATOM 747 N N . SER A 1 93 ? 33.980 0.605 -14.864 1.00 89.94 93 SER A N 1
ATOM 748 C CA . SER A 1 93 ? 34.859 1.751 -14.586 1.00 89.94 93 SER A CA 1
ATOM 749 C C . SER A 1 93 ? 35.500 2.368 -15.828 1.00 89.94 93 SER A C 1
ATOM 751 O O . SER A 1 93 ? 35.929 3.516 -15.770 1.00 89.94 93 SER A O 1
ATOM 753 N N . ASP A 1 94 ? 35.575 1.620 -16.930 1.00 92.19 94 ASP A N 1
ATOM 754 C CA . ASP A 1 94 ? 36.179 2.089 -18.180 1.00 92.19 94 ASP A CA 1
ATOM 755 C C . ASP A 1 94 ? 35.175 2.909 -19.011 1.00 92.19 94 ASP A C 1
ATOM 757 O O . ASP A 1 94 ? 35.548 3.548 -19.993 1.00 92.19 94 ASP A O 1
ATOM 761 N N . LEU A 1 95 ? 33.895 2.901 -18.619 1.00 94.88 95 LEU A N 1
ATOM 762 C CA . LEU A 1 95 ? 32.804 3.544 -19.341 1.00 94.88 95 LEU A CA 1
ATOM 763 C C . LEU A 1 95 ? 32.484 4.927 -18.772 1.00 94.88 95 LEU A C 1
ATOM 765 O O . LEU A 1 95 ? 32.357 5.131 -17.564 1.00 94.88 95 LEU A O 1
ATOM 769 N N . ASN A 1 96 ? 32.224 5.876 -19.667 1.00 96.69 96 ASN A N 1
ATOM 770 C CA . ASN A 1 96 ? 31.683 7.179 -19.310 1.00 96.69 96 ASN A CA 1
ATOM 771 C C . ASN A 1 96 ? 30.159 7.092 -19.145 1.00 96.69 96 ASN A C 1
ATOM 773 O O . ASN A 1 96 ? 29.401 7.505 -20.022 1.00 96.69 96 ASN A O 1
ATOM 777 N N . LEU A 1 97 ? 29.686 6.589 -18.003 1.00 94.38 97 LEU A N 1
ATOM 778 C CA . LEU A 1 97 ? 28.244 6.438 -17.744 1.00 94.38 97 LEU A CA 1
ATOM 779 C C . LEU A 1 97 ? 27.463 7.768 -17.805 1.00 94.38 97 LEU A C 1
ATOM 781 O O . LEU A 1 97 ? 26.260 7.768 -18.039 1.00 94.38 97 LEU A O 1
ATOM 785 N N . MET A 1 98 ? 28.134 8.916 -17.671 1.00 95.12 98 MET A N 1
ATOM 786 C CA . MET A 1 98 ? 27.515 10.239 -17.825 1.00 95.12 98 MET A CA 1
ATOM 787 C C . MET A 1 98 ? 27.459 10.733 -19.278 1.00 95.12 98 MET A C 1
ATOM 789 O O . MET A 1 98 ? 26.853 11.775 -19.548 1.00 95.12 98 MET A O 1
ATOM 793 N N . GLY A 1 99 ? 28.041 9.995 -20.228 1.00 94.19 99 GLY A N 1
ATOM 794 C CA . GLY A 1 99 ? 28.106 10.353 -21.647 1.00 94.19 99 GLY A CA 1
ATOM 795 C C . GLY A 1 99 ? 26.739 10.546 -22.305 1.00 94.19 99 GLY A C 1
ATOM 796 O O . GLY A 1 99 ? 26.610 11.303 -23.263 1.00 94.19 99 GLY A O 1
ATOM 797 N N . GLY A 1 100 ? 25.687 9.941 -21.752 1.00 92.94 100 GLY A N 1
ATOM 798 C CA . GLY A 1 100 ? 24.317 10.094 -22.237 1.00 92.94 100 GLY A CA 1
ATOM 799 C C . GLY A 1 100 ? 23.616 11.405 -21.867 1.00 92.94 100 GLY A C 1
ATOM 800 O O . GLY A 1 100 ? 22.611 11.758 -22.492 1.00 92.94 100 GLY A O 1
ATOM 801 N N . ARG A 1 101 ? 24.133 12.157 -20.886 1.00 93.38 101 ARG A N 1
ATOM 802 C CA . ARG A 1 101 ? 23.469 13.355 -20.343 1.00 93.38 101 ARG A CA 1
ATOM 803 C C . ARG A 1 101 ? 23.152 14.428 -21.402 1.00 93.38 101 ARG A C 1
ATOM 805 O O . ARG A 1 101 ? 22.021 14.918 -21.391 1.00 93.38 101 ARG A O 1
ATOM 812 N N . PRO A 1 102 ? 24.055 14.786 -22.343 1.00 94.94 102 PRO A N 1
ATOM 813 C CA . PRO A 1 102 ? 23.750 15.759 -23.401 1.00 94.94 102 PRO A CA 1
ATOM 814 C C . PRO A 1 102 ? 22.577 15.339 -24.298 1.00 94.94 102 PRO A C 1
ATOM 816 O O . PRO A 1 102 ? 21.882 16.184 -24.858 1.00 94.94 102 PRO A O 1
ATOM 819 N N . TYR A 1 103 ? 22.319 14.034 -24.386 1.00 93.31 103 TYR A N 1
ATOM 820 C CA . TYR A 1 103 ? 21.270 13.433 -25.208 1.00 93.31 103 TYR A CA 1
ATOM 821 C C . TYR A 1 103 ? 20.016 13.066 -24.405 1.00 93.31 103 TYR A C 1
ATOM 823 O O . TYR A 1 103 ? 19.136 12.378 -24.931 1.00 93.31 103 TYR A O 1
ATOM 831 N N . ARG A 1 104 ? 19.917 13.555 -23.157 1.00 95.44 104 ARG A N 1
ATOM 832 C CA . ARG A 1 104 ? 18.803 13.337 -22.218 1.00 95.44 104 ARG A CA 1
ATOM 833 C C . ARG A 1 104 ? 18.607 11.880 -21.794 1.00 95.44 104 ARG A C 1
ATOM 835 O O . ARG A 1 104 ? 17.489 11.489 -21.475 1.00 95.44 104 ARG A O 1
ATOM 842 N N . TRP A 1 105 ? 19.676 11.091 -21.794 1.00 97.25 105 TRP A N 1
ATOM 843 C CA . TRP A 1 105 ? 19.668 9.817 -21.081 1.00 97.25 105 TRP A CA 1
ATOM 844 C C . TRP A 1 105 ? 19.861 10.070 -19.588 1.00 97.25 105 TRP A C 1
ATOM 846 O O . TRP A 1 105 ? 20.702 10.886 -19.195 1.00 97.25 105 TRP A O 1
ATOM 856 N N . LEU A 1 106 ? 19.073 9.378 -18.773 1.00 96.88 106 LEU A N 1
ATOM 857 C CA . LEU A 1 106 ? 19.148 9.425 -17.318 1.00 96.88 106 LEU A CA 1
ATOM 858 C C . LEU A 1 106 ? 19.981 8.246 -16.825 1.00 96.88 106 LEU A C 1
ATOM 860 O O . LEU A 1 106 ? 19.808 7.135 -17.315 1.00 96.88 106 LEU A O 1
ATOM 864 N N . LEU A 1 107 ? 20.884 8.500 -15.878 1.00 96.69 107 LEU A N 1
ATOM 865 C CA . LEU A 1 107 ? 21.633 7.460 -15.182 1.00 96.69 107 LEU A CA 1
ATOM 866 C C . LEU A 1 107 ? 20.976 7.210 -13.826 1.00 96.69 107 LEU A C 1
ATOM 868 O O . LEU A 1 107 ? 20.905 8.116 -12.997 1.00 96.69 107 LEU A O 1
ATOM 872 N N . GLU A 1 108 ? 20.560 5.973 -13.600 1.00 95.62 108 GLU A N 1
ATOM 873 C CA . GLU A 1 108 ? 20.089 5.478 -12.313 1.00 95.62 108 GLU A CA 1
ATOM 874 C C . GLU A 1 108 ? 21.022 4.368 -11.841 1.00 95.62 108 GLU A C 1
ATOM 876 O O . GLU A 1 108 ? 21.278 3.400 -12.561 1.00 95.62 108 GLU A O 1
ATOM 881 N N . GLN A 1 109 ? 21.543 4.509 -10.626 1.00 92.88 109 GLN A N 1
ATOM 882 C CA . GLN A 1 109 ? 22.411 3.514 -10.009 1.00 92.88 109 GLN A CA 1
ATOM 883 C C . GLN A 1 109 ? 21.715 2.940 -8.784 1.00 92.88 109 GLN A C 1
ATOM 885 O O . GLN A 1 109 ? 21.181 3.673 -7.954 1.00 92.88 109 GLN A O 1
ATOM 890 N N . SER A 1 110 ? 21.734 1.618 -8.678 1.00 90.31 110 SER A N 1
ATOM 891 C CA . SER A 1 110 ? 21.197 0.890 -7.530 1.00 90.31 110 SER A CA 1
ATOM 892 C C . SER A 1 110 ? 22.192 -0.171 -7.080 1.00 90.31 110 SER A C 1
ATOM 894 O O . SER A 1 110 ? 23.033 -0.607 -7.865 1.00 90.31 110 SER A O 1
ATOM 896 N N . PHE A 1 111 ? 22.102 -0.572 -5.816 1.00 87.31 111 PHE A N 1
ATOM 897 C CA . PHE A 1 111 ? 22.901 -1.654 -5.256 1.00 87.31 111 PHE A CA 1
ATOM 898 C C . PHE A 1 111 ? 21.958 -2.784 -4.874 1.00 87.31 111 PHE A C 1
ATOM 900 O O . PHE A 1 111 ? 21.111 -2.617 -3.999 1.00 87.31 111 PHE A O 1
ATOM 907 N N . SER A 1 112 ? 22.068 -3.913 -5.568 1.00 78.62 112 SER A N 1
ATOM 908 C CA . SER A 1 112 ? 21.187 -5.059 -5.352 1.00 78.62 112 SER A CA 1
ATOM 909 C C . SER A 1 112 ? 21.949 -6.362 -5.583 1.00 78.62 112 SER A C 1
ATOM 911 O O . SER A 1 112 ? 22.796 -6.416 -6.480 1.00 78.62 112 SER A O 1
ATOM 913 N N . PRO A 1 113 ? 21.717 -7.406 -4.774 1.00 75.50 113 PRO A N 1
ATOM 914 C CA . PRO A 1 113 ? 22.303 -8.708 -5.037 1.00 75.50 113 PRO A CA 1
ATOM 915 C C . PRO A 1 113 ? 21.613 -9.362 -6.244 1.00 75.50 113 PRO A C 1
ATOM 917 O O . PRO A 1 113 ? 20.389 -9.359 -6.347 1.00 75.50 113 PRO A O 1
ATOM 920 N N . LEU A 1 114 ? 22.387 -9.960 -7.158 1.00 70.31 114 LEU A N 1
ATOM 921 C CA . LEU A 1 114 ? 21.827 -10.664 -8.329 1.00 70.31 114 LEU A CA 1
ATOM 922 C C . LEU A 1 114 ? 21.118 -11.982 -7.967 1.00 70.31 114 LEU A C 1
ATOM 924 O O . LEU A 1 114 ? 20.403 -12.545 -8.792 1.00 70.31 114 LEU A O 1
ATOM 928 N N . TYR A 1 115 ? 21.335 -12.490 -6.753 1.00 73.00 115 TYR A N 1
ATOM 929 C CA . TYR A 1 115 ? 20.698 -13.684 -6.203 1.00 73.00 115 TYR A CA 1
ATOM 930 C C . TYR A 1 115 ? 20.576 -13.562 -4.679 1.00 73.00 115 TYR A C 1
ATOM 932 O O . TYR A 1 115 ? 21.337 -12.834 -4.040 1.00 73.00 115 TYR A O 1
ATOM 940 N N . VAL A 1 116 ? 19.626 -14.288 -4.084 1.00 68.00 116 VAL A N 1
ATOM 941 C CA . VAL A 1 116 ? 19.364 -14.253 -2.636 1.00 68.00 116 VAL A CA 1
ATOM 942 C C . VAL A 1 116 ? 20.633 -14.616 -1.852 1.00 68.00 116 VAL A C 1
ATOM 944 O O . VAL A 1 116 ? 21.213 -15.680 -2.059 1.00 68.00 116 VAL A O 1
ATOM 947 N N . GLY A 1 117 ? 21.071 -13.719 -0.963 1.00 74.19 117 GLY A N 1
ATOM 948 C CA . GLY A 1 117 ? 22.278 -13.888 -0.141 1.00 74.19 117 GLY A CA 1
ATOM 949 C C . GLY A 1 117 ? 23.609 -13.547 -0.829 1.00 74.19 117 GLY A C 1
ATOM 950 O O . GLY A 1 117 ? 24.660 -13.701 -0.209 1.00 74.19 117 GLY A O 1
ATOM 951 N N . GLY A 1 118 ? 23.594 -13.093 -2.087 1.00 74.75 118 GLY A N 1
ATOM 952 C CA . GLY A 1 118 ? 24.790 -12.610 -2.786 1.00 74.75 118 GLY A CA 1
ATOM 953 C C . GLY A 1 118 ? 25.265 -11.232 -2.301 1.00 74.75 118 GLY A C 1
ATOM 954 O O . GLY A 1 118 ? 24.506 -10.513 -1.646 1.00 74.75 118 GLY A O 1
ATOM 955 N N . PRO A 1 119 ? 26.509 -10.826 -2.625 1.00 78.62 119 PRO A N 1
ATOM 956 C CA . PRO A 1 119 ? 26.964 -9.469 -2.350 1.00 78.62 119 PRO A CA 1
ATOM 957 C C . PRO A 1 119 ? 26.170 -8.456 -3.197 1.00 78.62 119 PRO A C 1
ATOM 959 O O . PRO A 1 119 ? 25.810 -8.762 -4.340 1.00 78.62 119 PRO A O 1
ATOM 962 N N . PRO A 1 120 ? 25.893 -7.247 -2.675 1.00 80.38 120 PRO A N 1
ATOM 963 C CA . PRO A 1 120 ? 25.238 -6.205 -3.452 1.00 80.38 120 PRO A CA 1
ATOM 964 C C . PRO A 1 120 ? 26.139 -5.775 -4.611 1.00 80.38 120 PRO A C 1
ATOM 966 O O . PRO A 1 120 ? 27.314 -5.467 -4.418 1.00 80.38 120 PRO A O 1
ATOM 969 N N . MET A 1 121 ? 25.580 -5.729 -5.817 1.00 83.88 121 MET A N 1
ATOM 970 C CA . MET A 1 121 ? 26.283 -5.286 -7.016 1.00 83.88 121 MET A CA 1
ATOM 971 C C . MET A 1 121 ? 25.718 -3.955 -7.486 1.00 83.88 121 MET A C 1
ATOM 973 O O . MET A 1 121 ? 24.509 -3.727 -7.416 1.00 83.88 121 MET A O 1
ATOM 977 N N . GLN A 1 122 ? 26.589 -3.079 -7.985 1.00 88.62 122 GLN A N 1
ATOM 978 C CA . GLN A 1 122 ? 26.145 -1.834 -8.595 1.00 88.62 122 GLN A CA 1
ATOM 979 C C . GLN A 1 122 ? 25.508 -2.129 -9.957 1.00 88.62 122 GLN A C 1
ATOM 981 O O . GLN A 1 122 ? 26.185 -2.559 -10.887 1.00 88.62 122 GLN A O 1
ATOM 986 N N . ILE A 1 123 ? 24.220 -1.847 -10.092 1.00 92.12 123 ILE A N 1
ATOM 987 C CA . ILE A 1 123 ? 23.488 -1.921 -11.354 1.00 92.12 123 ILE A CA 1
ATOM 988 C C . ILE A 1 123 ? 23.362 -0.499 -11.890 1.00 92.12 123 ILE A C 1
ATOM 990 O O . ILE A 1 123 ? 22.701 0.341 -11.273 1.00 92.12 123 ILE A O 1
ATOM 994 N N . SER A 1 124 ? 23.991 -0.234 -13.035 1.00 95.19 124 SER A N 1
ATOM 995 C CA . SER A 1 124 ? 23.909 1.053 -13.729 1.00 95.19 124 SER A CA 1
ATOM 996 C C . SER A 1 124 ? 22.888 0.966 -14.860 1.00 95.19 124 SER A C 1
ATOM 998 O O . SER A 1 124 ? 23.094 0.235 -15.828 1.00 95.19 124 SER A O 1
ATOM 1000 N N . ASN A 1 125 ? 21.798 1.722 -14.755 1.00 96.50 125 ASN A N 1
ATOM 1001 C CA . ASN A 1 125 ? 20.752 1.810 -15.768 1.00 96.50 125 ASN A CA 1
ATOM 1002 C C . ASN A 1 125 ? 20.809 3.167 -16.468 1.00 96.50 125 ASN A C 1
ATOM 1004 O O . ASN A 1 125 ? 20.680 4.207 -15.829 1.00 96.50 125 ASN A O 1
ATOM 1008 N N . LEU A 1 126 ? 20.959 3.153 -17.788 1.00 97.56 126 LEU A N 1
ATOM 1009 C CA . LEU A 1 126 ? 20.784 4.323 -18.641 1.00 97.56 126 LEU A CA 1
ATOM 1010 C C . LEU A 1 126 ? 19.408 4.233 -19.292 1.00 97.56 126 LEU A C 1
ATOM 1012 O O . LEU A 1 126 ? 19.151 3.262 -20.003 1.00 97.56 126 LEU A O 1
ATOM 1016 N N . THR A 1 127 ? 18.533 5.214 -19.084 1.00 97.25 127 THR A N 1
ATOM 1017 C CA . THR A 1 127 ? 17.164 5.193 -19.627 1.00 97.25 127 THR A CA 1
ATOM 1018 C C . THR A 1 127 ? 16.852 6.422 -20.477 1.00 97.25 127 THR A C 1
ATOM 1020 O O . THR A 1 127 ? 17.334 7.530 -20.222 1.00 97.25 127 THR A O 1
ATOM 1023 N N . LYS A 1 128 ? 16.040 6.219 -21.521 1.00 96.56 128 LYS A N 1
ATOM 1024 C CA . LYS A 1 128 ? 15.462 7.285 -22.350 1.00 96.56 128 LYS A CA 1
ATOM 1025 C C . LYS A 1 128 ? 14.196 6.794 -23.048 1.00 96.56 128 LYS A C 1
ATOM 1027 O O . LYS A 1 128 ? 14.259 5.977 -23.965 1.00 96.56 128 LYS A O 1
ATOM 1032 N N . GLY A 1 129 ? 13.043 7.349 -22.672 1.00 94.19 129 GLY A N 1
ATOM 1033 C CA . GLY A 1 129 ? 11.758 6.914 -23.226 1.00 94.19 129 GLY A CA 1
ATOM 1034 C C . GLY A 1 129 ? 11.539 5.425 -22.958 1.00 94.19 129 GLY A C 1
ATOM 1035 O O . GLY A 1 129 ? 11.647 4.997 -21.818 1.00 94.19 129 GLY A O 1
ATOM 1036 N N . ASN A 1 130 ? 11.291 4.636 -24.006 1.00 94.25 130 ASN A N 1
ATOM 1037 C CA . ASN A 1 130 ? 11.135 3.185 -23.887 1.00 94.25 130 ASN A CA 1
ATOM 1038 C C . ASN A 1 130 ? 12.459 2.400 -23.923 1.00 94.25 130 ASN A C 1
ATOM 1040 O O . ASN A 1 130 ? 12.415 1.176 -23.972 1.00 94.25 130 ASN A O 1
ATOM 1044 N N . LEU A 1 131 ? 13.620 3.063 -23.976 1.00 96.75 131 LEU A N 1
ATOM 1045 C CA . LEU A 1 131 ? 14.927 2.410 -24.041 1.00 96.75 131 LEU A CA 1
ATOM 1046 C C . LEU A 1 131 ? 15.603 2.334 -22.680 1.00 96.75 131 LEU A C 1
ATOM 1048 O O . LEU A 1 131 ? 15.606 3.309 -21.924 1.00 96.75 131 LEU A O 1
ATOM 1052 N N . LYS A 1 132 ? 16.279 1.209 -22.438 1.00 96.50 132 LYS A N 1
ATOM 1053 C CA . LYS A 1 132 ? 17.110 0.991 -21.256 1.00 96.50 132 LYS A CA 1
ATOM 1054 C C . LYS A 1 132 ? 18.380 0.218 -21.604 1.00 96.50 132 LYS A C 1
ATOM 1056 O O . LYS A 1 132 ? 18.319 -0.797 -22.297 1.00 96.50 132 LYS A O 1
ATOM 1061 N N . ILE A 1 133 ? 19.519 0.678 -21.092 1.00 97.06 133 ILE A N 1
ATOM 1062 C CA . ILE A 1 133 ? 20.787 -0.058 -21.091 1.00 97.06 133 ILE A CA 1
ATOM 1063 C C . ILE A 1 133 ? 21.158 -0.343 -19.640 1.00 97.06 133 ILE A C 1
ATOM 1065 O O . ILE A 1 133 ? 21.431 0.586 -18.884 1.00 97.06 133 ILE A O 1
ATOM 1069 N N . SER A 1 134 ? 21.170 -1.615 -19.261 1.00 95.56 134 SER A N 1
ATOM 1070 C CA . SER A 1 134 ? 21.662 -2.074 -17.964 1.00 95.56 134 SER A CA 1
ATOM 1071 C C . SER A 1 134 ? 23.086 -2.580 -18.114 1.00 95.56 134 SER A C 1
ATOM 1073 O O . SER A 1 134 ? 23.360 -3.422 -18.968 1.00 95.56 134 SER A O 1
ATOM 1075 N N . ILE A 1 135 ? 23.981 -2.057 -17.282 1.00 94.88 135 ILE A N 1
ATOM 1076 C CA . ILE A 1 135 ? 25.399 -2.405 -17.239 1.00 94.88 135 ILE A CA 1
ATOM 1077 C C . ILE A 1 135 ? 25.699 -2.870 -15.817 1.00 94.88 135 ILE A C 1
ATOM 1079 O O . ILE A 1 135 ? 25.553 -2.101 -14.862 1.00 94.88 135 ILE A O 1
ATOM 1083 N N . ILE A 1 136 ? 26.082 -4.135 -15.680 1.00 91.75 136 ILE A N 1
ATOM 1084 C CA . ILE A 1 136 ? 26.259 -4.806 -14.392 1.00 91.75 136 ILE A CA 1
ATOM 1085 C C . ILE A 1 136 ? 27.667 -5.406 -14.376 1.00 91.75 136 ILE A C 1
ATOM 1087 O O . ILE A 1 136 ? 27.975 -6.202 -15.260 1.00 91.75 136 ILE A O 1
ATOM 1091 N N . PRO A 1 137 ? 28.540 -5.059 -13.416 1.00 89.62 137 PRO A N 1
ATOM 1092 C CA . PRO A 1 137 ? 29.867 -5.658 -13.340 1.00 89.62 137 PRO A CA 1
ATOM 1093 C C . PRO A 1 137 ? 29.751 -7.168 -13.100 1.00 89.62 137 PRO A C 1
ATOM 1095 O O . PRO A 1 137 ? 28.782 -7.630 -12.505 1.00 89.62 137 PRO A O 1
ATOM 1098 N N . ASN A 1 138 ? 30.736 -7.954 -13.527 1.00 83.31 138 ASN A N 1
ATOM 1099 C CA . ASN A 1 138 ? 30.833 -9.347 -13.091 1.00 83.31 138 ASN A CA 1
ATOM 1100 C C . ASN A 1 138 ? 31.308 -9.406 -11.628 1.00 83.31 138 ASN A C 1
ATOM 1102 O O . ASN A 1 138 ? 32.063 -8.548 -11.181 1.00 83.31 138 ASN A O 1
ATOM 1106 N N . LEU A 1 139 ? 30.885 -10.436 -10.883 1.00 69.19 139 LEU A N 1
ATOM 1107 C CA . LEU A 1 139 ? 31.159 -10.585 -9.439 1.00 69.19 139 LEU A CA 1
ATOM 1108 C C . LEU A 1 139 ? 32.649 -10.551 -9.074 1.00 69.19 139 LEU A C 1
ATOM 1110 O O . LEU A 1 139 ? 33.003 -10.220 -7.947 1.00 69.19 139 LEU A O 1
ATOM 1114 N N . ASN A 1 140 ? 33.525 -10.929 -10.003 1.00 67.88 140 ASN A N 1
ATOM 1115 C CA . ASN A 1 140 ? 34.955 -10.936 -9.762 1.00 67.88 140 ASN A CA 1
ATOM 1116 C C . ASN A 1 140 ? 35.571 -9.571 -10.099 1.00 67.88 140 ASN A C 1
ATOM 1118 O O . ASN A 1 140 ? 35.900 -9.307 -11.253 1.00 67.88 140 ASN A O 1
ATOM 1122 N N . GLU A 1 141 ? 35.800 -8.747 -9.075 1.00 58.28 141 GLU A N 1
ATOM 1123 C CA . GLU A 1 141 ? 36.403 -7.410 -9.200 1.00 58.28 141 GLU A CA 1
ATOM 1124 C C . GLU A 1 141 ? 37.821 -7.424 -9.809 1.00 58.28 141 GLU A C 1
ATOM 1126 O O . GLU A 1 141 ? 38.283 -6.429 -10.375 1.00 58.28 141 GLU A O 1
ATOM 1131 N N . THR A 1 142 ? 38.527 -8.560 -9.748 1.00 65.69 142 THR A N 1
ATOM 1132 C CA . THR A 1 142 ? 39.904 -8.664 -10.262 1.00 65.69 142 THR A CA 1
ATOM 1133 C C . THR A 1 142 ? 39.965 -8.864 -11.779 1.00 65.69 142 THR A C 1
ATOM 1135 O O . THR A 1 142 ? 40.909 -8.408 -12.433 1.00 65.69 142 THR A O 1
ATOM 1138 N N . THR A 1 143 ? 38.929 -9.448 -12.381 1.00 70.25 143 THR A N 1
ATOM 1139 C CA . THR A 1 143 ? 38.861 -9.711 -13.826 1.00 70.25 143 THR A CA 1
ATOM 1140 C C . THR A 1 143 ? 37.940 -8.713 -14.525 1.00 70.25 143 THR A C 1
ATOM 1142 O O . THR A 1 143 ? 36.859 -8.444 -14.004 1.00 70.25 143 THR A O 1
ATOM 1145 N N . PRO A 1 144 ? 38.311 -8.173 -15.702 1.00 76.38 144 PRO A N 1
ATOM 1146 C CA . PRO A 1 144 ? 37.369 -7.424 -16.523 1.00 76.38 144 PRO A CA 1
ATOM 1147 C C . PRO A 1 144 ? 36.119 -8.256 -16.811 1.00 76.38 144 PRO A C 1
ATOM 1149 O O . PRO A 1 144 ? 36.183 -9.484 -16.892 1.00 76.38 144 PRO A O 1
ATOM 1152 N N . GLY A 1 145 ? 34.972 -7.597 -16.918 1.00 87.00 145 GLY A N 1
ATOM 1153 C CA . GLY A 1 145 ? 33.713 -8.308 -17.024 1.00 87.00 145 GLY A CA 1
ATOM 1154 C C . GLY A 1 145 ? 32.513 -7.424 -16.745 1.00 87.00 145 GLY A C 1
ATOM 1155 O O . GLY A 1 145 ? 32.396 -6.863 -15.654 1.00 87.00 145 GLY A O 1
ATOM 1156 N N . THR A 1 146 ? 31.600 -7.349 -17.702 1.00 90.94 146 THR A N 1
ATOM 1157 C CA . THR A 1 146 ? 30.317 -6.680 -17.547 1.00 90.94 146 THR A CA 1
ATOM 1158 C C . THR A 1 146 ? 29.230 -7.435 -18.296 1.00 90.94 146 THR A C 1
ATOM 1160 O O . THR A 1 146 ? 29.400 -7.860 -19.439 1.00 90.94 146 THR A O 1
ATOM 1163 N N . LEU A 1 147 ? 28.082 -7.585 -17.656 1.00 91.56 147 LEU A N 1
ATOM 1164 C CA . LEU A 1 147 ? 26.856 -7.969 -18.316 1.00 91.56 147 LEU A CA 1
ATOM 1165 C C . LEU A 1 147 ? 26.173 -6.708 -18.850 1.00 91.56 147 LEU A C 1
ATOM 1167 O O . LEU A 1 147 ? 25.854 -5.796 -18.083 1.00 91.56 147 LEU A O 1
ATOM 1171 N N . ILE A 1 148 ? 25.904 -6.686 -20.156 1.00 94.88 148 ILE A N 1
ATOM 1172 C CA . ILE A 1 148 ? 25.128 -5.625 -20.795 1.00 94.88 148 ILE A CA 1
ATOM 1173 C C . ILE A 1 148 ? 23.810 -6.167 -21.321 1.00 94.88 148 ILE A C 1
ATOM 1175 O O . ILE A 1 148 ? 23.759 -7.133 -22.087 1.00 94.88 148 ILE A O 1
ATOM 1179 N N . GLN A 1 149 ? 22.738 -5.479 -20.940 1.00 95.12 149 GLN A N 1
ATOM 1180 C CA . GLN A 1 149 ? 21.401 -5.681 -21.473 1.00 95.12 149 GLN A CA 1
ATOM 1181 C C . GLN A 1 149 ? 20.913 -4.386 -22.110 1.00 95.12 149 GLN A C 1
ATOM 1183 O O . GLN A 1 149 ? 20.891 -3.341 -21.466 1.00 95.12 149 GLN A O 1
ATOM 1188 N N . VAL A 1 150 ? 20.502 -4.455 -23.371 1.00 96.94 150 VAL A N 1
ATOM 1189 C CA . VAL A 1 150 ? 19.889 -3.335 -24.090 1.00 96.94 150 VAL A CA 1
ATOM 1190 C C . VAL A 1 150 ? 18.461 -3.722 -24.398 1.00 96.94 150 VAL A C 1
ATOM 1192 O O . VAL A 1 150 ? 18.243 -4.675 -25.138 1.00 96.94 150 VAL A O 1
ATOM 1195 N N . SER A 1 151 ? 17.497 -2.991 -23.856 1.00 95.44 151 SER A N 1
ATOM 1196 C CA . SER A 1 151 ? 16.079 -3.311 -23.991 1.00 95.44 151 SER A CA 1
ATOM 1197 C C . SER A 1 151 ? 15.268 -2.144 -24.537 1.00 95.44 151 SER A C 1
ATOM 1199 O O . SER A 1 151 ? 15.628 -0.974 -24.368 1.00 95.44 151 SER A O 1
ATOM 1201 N N . ALA A 1 152 ? 14.180 -2.486 -25.225 1.00 95.25 152 ALA A N 1
ATOM 1202 C CA . ALA A 1 152 ? 13.106 -1.568 -25.559 1.00 95.25 152 ALA A CA 1
ATOM 1203 C C . ALA A 1 152 ? 11.774 -2.127 -25.050 1.00 95.25 152 ALA A C 1
ATOM 1205 O O . ALA A 1 152 ? 11.416 -3.259 -25.378 1.00 95.25 152 ALA A O 1
ATOM 1206 N N . GLU A 1 153 ? 11.050 -1.327 -24.272 1.00 91.94 153 GLU A N 1
ATOM 1207 C CA . GLU A 1 153 ? 9.724 -1.669 -23.754 1.00 91.94 153 GLU A CA 1
ATOM 1208 C C . GLU A 1 153 ? 8.626 -1.364 -24.782 1.00 91.94 153 GLU A C 1
ATOM 1210 O O . GLU A 1 153 ? 8.795 -0.524 -25.679 1.00 91.94 153 GLU A O 1
ATOM 1215 N N . ASN A 1 154 ? 7.477 -2.018 -24.617 1.00 89.00 154 ASN A N 1
ATOM 1216 C CA . ASN A 1 154 ? 6.259 -1.854 -25.412 1.00 89.00 154 ASN A CA 1
ATOM 1217 C C . ASN A 1 154 ? 6.479 -2.032 -26.924 1.00 89.00 154 ASN A C 1
ATOM 1219 O O . ASN A 1 154 ? 5.818 -1.396 -27.745 1.00 89.00 154 ASN A O 1
ATOM 1223 N N . THR A 1 155 ? 7.428 -2.890 -27.312 1.00 88.31 155 THR A N 1
ATOM 1224 C CA . THR A 1 155 ? 7.710 -3.199 -28.717 1.00 88.31 155 THR A CA 1
ATOM 1225 C C . THR A 1 155 ? 8.252 -4.614 -28.895 1.00 88.31 155 THR A C 1
ATOM 1227 O O . THR A 1 155 ? 8.984 -5.128 -28.058 1.00 88.31 155 THR A O 1
ATOM 1230 N N . GLN A 1 156 ? 7.928 -5.232 -30.032 1.00 87.62 156 GLN A N 1
ATOM 1231 C CA . GLN A 1 156 ? 8.445 -6.548 -30.435 1.00 87.62 156 GLN A CA 1
ATOM 1232 C C . GLN A 1 156 ? 9.796 -6.456 -31.162 1.00 87.62 156 GLN A C 1
ATOM 1234 O O . GLN A 1 156 ? 10.476 -7.456 -31.364 1.00 87.62 156 GLN A O 1
ATOM 1239 N N . LYS A 1 157 ? 10.186 -5.255 -31.608 1.00 91.19 157 LYS A N 1
ATOM 1240 C CA . LYS A 1 157 ? 11.452 -5.023 -32.312 1.00 91.19 157 LYS A CA 1
ATOM 1241 C C . LYS A 1 157 ? 11.961 -3.605 -32.103 1.00 91.19 157 LYS A C 1
ATOM 1243 O O . LYS A 1 157 ? 11.183 -2.661 -31.964 1.00 91.19 157 LYS A O 1
ATOM 1248 N N . PHE A 1 158 ? 13.276 -3.436 -32.160 1.00 92.94 158 PHE A N 1
ATOM 1249 C CA . PHE A 1 158 ? 13.877 -2.107 -32.165 1.00 92.94 158 PHE A CA 1
ATOM 1250 C C . PHE A 1 158 ? 13.499 -1.359 -33.450 1.00 92.94 158 PHE A C 1
ATOM 1252 O O . PHE A 1 158 ? 13.713 -1.855 -34.558 1.00 92.94 158 PHE A O 1
ATOM 1259 N N . THR A 1 159 ? 12.946 -0.153 -33.311 1.00 93.88 159 THR A N 1
ATOM 1260 C CA . THR A 1 159 ? 12.694 0.732 -34.457 1.00 93.88 159 THR A CA 1
ATOM 1261 C C . THR A 1 159 ? 13.998 1.358 -34.960 1.00 93.88 159 THR A C 1
ATOM 1263 O O . THR A 1 159 ? 14.997 1.410 -34.243 1.00 93.88 159 THR A O 1
ATOM 1266 N N . ASN A 1 160 ? 14.000 1.920 -36.172 1.00 95.06 160 ASN A N 1
ATOM 1267 C CA . ASN A 1 160 ? 15.172 2.637 -36.697 1.00 95.06 160 ASN A CA 1
ATOM 1268 C C . ASN A 1 160 ? 15.589 3.828 -35.816 1.00 95.06 160 ASN A C 1
ATOM 1270 O O . ASN A 1 160 ? 16.781 4.123 -35.695 1.00 95.06 160 ASN A O 1
ATOM 1274 N N . GLN A 1 161 ? 14.620 4.487 -35.175 1.00 94.44 161 GLN A N 1
ATOM 1275 C CA . GLN A 1 161 ? 14.892 5.547 -34.210 1.00 94.44 161 GLN A CA 1
ATOM 1276 C C . GLN A 1 161 ? 15.580 4.979 -32.967 1.00 94.44 161 GLN A C 1
ATOM 1278 O O . GLN A 1 161 ? 16.607 5.512 -32.555 1.00 94.44 161 GLN A O 1
ATOM 1283 N N . ASN A 1 162 ? 15.081 3.859 -32.427 1.00 94.88 162 ASN A N 1
ATOM 1284 C CA . ASN A 1 162 ? 15.726 3.190 -31.298 1.00 94.88 162 ASN A CA 1
ATOM 1285 C C . ASN A 1 162 ? 17.172 2.806 -31.628 1.00 94.88 162 ASN A C 1
ATOM 1287 O O . ASN A 1 162 ? 18.073 3.095 -30.853 1.00 94.88 162 ASN A O 1
ATOM 1291 N N . LEU A 1 163 ? 17.408 2.201 -32.794 1.00 95.69 163 LEU A N 1
ATOM 1292 C CA . LEU A 1 163 ? 18.750 1.794 -33.218 1.00 95.69 163 LEU A CA 1
ATOM 1293 C C . LEU A 1 163 ? 19.700 2.991 -33.366 1.00 95.69 163 LEU A C 1
ATOM 1295 O O . LEU A 1 163 ? 20.882 2.874 -33.055 1.00 95.69 163 LEU A O 1
ATOM 1299 N N . THR A 1 164 ? 19.200 4.136 -33.835 1.00 95.94 164 THR A N 1
ATOM 1300 C CA . THR A 1 164 ? 19.985 5.377 -33.916 1.00 95.94 164 THR A CA 1
ATOM 1301 C C . THR A 1 164 ? 20.349 5.893 -32.524 1.00 95.94 164 THR A C 1
ATOM 1303 O O . THR A 1 164 ? 21.516 6.174 -32.267 1.00 95.94 164 THR A O 1
ATOM 1306 N N . GLU A 1 165 ? 19.381 5.951 -31.607 1.00 96.69 165 GLU A N 1
ATOM 1307 C CA . GLU A 1 165 ? 19.600 6.350 -30.209 1.00 96.69 165 GLU A CA 1
ATOM 1308 C C . GLU A 1 165 ? 20.601 5.437 -29.494 1.00 96.69 165 GLU A C 1
ATOM 1310 O O . GLU A 1 165 ? 21.507 5.925 -28.822 1.00 96.69 165 GLU A O 1
ATOM 1315 N N . LEU A 1 166 ? 20.490 4.123 -29.700 1.00 96.88 166 LEU A N 1
ATOM 1316 C CA . LEU A 1 166 ? 21.375 3.122 -29.103 1.00 96.88 166 LEU A CA 1
ATOM 1317 C C . LEU A 1 166 ? 22.815 3.211 -29.624 1.00 96.88 166 LEU A C 1
ATOM 1319 O O . LEU A 1 166 ? 23.753 3.073 -28.845 1.00 96.88 166 LEU A O 1
ATOM 1323 N N . ARG A 1 167 ? 23.011 3.507 -30.916 1.00 96.69 167 ARG A N 1
ATOM 1324 C CA . ARG A 1 167 ? 24.350 3.791 -31.467 1.00 96.69 167 ARG A CA 1
ATOM 1325 C C . ARG A 1 167 ? 24.973 5.011 -30.799 1.00 96.69 167 ARG A C 1
ATOM 1327 O O . ARG A 1 167 ? 26.086 4.919 -30.297 1.00 96.69 167 ARG A O 1
ATOM 1334 N N . MET A 1 168 ? 24.228 6.117 -30.734 1.00 96.38 168 MET A N 1
ATOM 1335 C CA . MET A 1 168 ? 24.723 7.362 -30.141 1.00 96.38 168 MET A CA 1
ATOM 1336 C C . MET A 1 168 ? 25.131 7.181 -28.678 1.00 96.38 168 MET A C 1
ATOM 1338 O O . MET A 1 168 ? 26.189 7.664 -28.279 1.00 96.38 168 MET A O 1
ATOM 1342 N N . ILE A 1 169 ? 24.313 6.496 -27.870 1.00 96.88 169 ILE A N 1
ATOM 1343 C CA . ILE A 1 169 ? 24.641 6.290 -26.456 1.00 96.88 169 ILE A CA 1
ATOM 1344 C C . ILE A 1 169 ? 25.830 5.340 -26.280 1.00 96.88 169 ILE A C 1
ATOM 1346 O O . ILE A 1 169 ? 26.673 5.639 -25.444 1.00 96.88 169 ILE A O 1
ATOM 1350 N N . PHE A 1 170 ? 25.960 4.275 -27.083 1.00 96.56 170 PHE A N 1
ATOM 1351 C CA . PHE A 1 170 ? 27.130 3.382 -27.052 1.00 96.56 170 PHE A CA 1
ATOM 1352 C C . PHE A 1 170 ? 28.434 4.144 -27.315 1.00 96.56 170 PHE A C 1
ATOM 1354 O O . PHE A 1 170 ? 29.390 4.005 -26.552 1.00 96.56 170 PHE A O 1
ATOM 1361 N N . ASP A 1 171 ? 28.440 5.004 -28.336 1.00 96.50 171 ASP A N 1
ATOM 1362 C CA . ASP A 1 171 ? 29.596 5.845 -28.655 1.00 96.50 171 ASP A CA 1
ATOM 1363 C C . ASP A 1 171 ? 29.873 6.848 -27.520 1.00 96.50 171 ASP A C 1
ATOM 1365 O O . ASP A 1 171 ? 31.015 7.058 -27.116 1.00 96.50 171 ASP A O 1
ATOM 1369 N N . SER A 1 172 ? 28.818 7.441 -26.953 1.00 96.81 172 SER A N 1
ATOM 1370 C CA . SER A 1 172 ? 28.936 8.477 -25.920 1.00 96.81 172 SER A CA 1
ATOM 1371 C C . SER A 1 172 ? 29.424 7.946 -24.573 1.00 96.81 172 SER A C 1
ATOM 1373 O O . SER A 1 172 ? 30.146 8.653 -23.867 1.00 96.81 172 SER A O 1
ATOM 1375 N N . ILE A 1 173 ? 29.045 6.717 -24.208 1.00 96.69 173 ILE A N 1
ATOM 1376 C CA . ILE A 1 173 ? 29.570 6.053 -23.006 1.00 96.69 173 ILE A CA 1
ATOM 1377 C C . ILE A 1 173 ? 30.964 5.463 -23.227 1.00 96.69 173 ILE A C 1
ATOM 1379 O O . ILE A 1 173 ? 31.558 4.959 -22.277 1.00 96.69 173 ILE A O 1
ATOM 1383 N N . GLY A 1 174 ? 31.488 5.533 -24.454 1.00 96.50 174 GLY A N 1
ATOM 1384 C CA . GLY A 1 174 ? 32.794 4.989 -24.807 1.00 96.50 174 GLY A CA 1
ATOM 1385 C C . GLY A 1 174 ? 32.828 3.464 -24.767 1.00 96.50 174 GLY A C 1
ATOM 1386 O O . GLY A 1 174 ? 33.826 2.896 -24.328 1.00 96.50 174 GLY A O 1
ATOM 1387 N N . TYR A 1 175 ? 31.747 2.789 -25.175 1.00 96.25 175 TYR A N 1
ATOM 1388 C CA . TYR A 1 175 ? 31.745 1.328 -25.198 1.00 96.25 175 TYR A CA 1
ATOM 1389 C C . TYR A 1 175 ? 32.755 0.802 -26.242 1.00 96.25 175 TYR A C 1
ATOM 1391 O O . TYR A 1 175 ? 32.796 1.342 -27.350 1.00 96.25 175 TYR A O 1
ATOM 1399 N N . PRO A 1 176 ? 33.573 -0.234 -25.946 1.00 95.12 176 PRO A N 1
ATOM 1400 C CA . PRO A 1 176 ? 34.734 -0.569 -26.787 1.00 95.12 176 PRO A CA 1
ATOM 1401 C C . PRO A 1 176 ? 34.420 -1.073 -28.199 1.00 95.12 176 PRO A C 1
ATOM 1403 O O . PRO A 1 176 ? 35.288 -1.040 -29.070 1.00 95.12 176 PRO A O 1
ATOM 1406 N N . ILE A 1 177 ? 33.198 -1.555 -28.430 1.00 95.00 177 ILE A N 1
ATOM 1407 C CA . ILE A 1 177 ? 32.725 -1.991 -29.745 1.00 95.00 177 ILE A CA 1
ATOM 1408 C C . ILE A 1 177 ? 31.534 -1.147 -30.187 1.00 95.00 177 ILE A C 1
ATOM 1410 O O . ILE A 1 177 ? 30.716 -0.713 -29.375 1.00 95.00 177 ILE A O 1
ATOM 1414 N N . SER A 1 178 ? 31.392 -0.967 -31.500 1.00 96.06 178 SER A N 1
ATOM 1415 C CA . SER A 1 178 ? 30.224 -0.275 -32.051 1.00 96.06 178 SER A CA 1
ATOM 1416 C C . SER A 1 178 ? 28.929 -1.008 -31.687 1.00 96.06 178 SER A C 1
ATOM 1418 O O . SER A 1 178 ? 28.906 -2.239 -31.594 1.00 96.06 178 SER A O 1
ATOM 1420 N N . PHE A 1 179 ? 27.808 -0.288 -31.587 1.00 96.25 179 PHE A N 1
ATOM 1421 C CA . PHE A 1 179 ? 26.515 -0.937 -31.336 1.00 96.25 179 PHE A CA 1
ATOM 1422 C C . PHE A 1 179 ? 26.167 -1.990 -32.405 1.00 96.25 179 PHE A C 1
ATOM 1424 O O . PHE A 1 179 ? 25.591 -3.026 -32.095 1.00 96.25 179 PHE A O 1
ATOM 1431 N N . LYS A 1 180 ? 26.569 -1.782 -33.668 1.00 95.62 180 LYS A N 1
ATOM 1432 C CA . LYS A 1 180 ? 26.358 -2.774 -34.735 1.00 95.62 180 LYS A CA 1
ATOM 1433 C C . LYS A 1 180 ? 27.104 -4.079 -34.449 1.00 95.62 180 LYS A C 1
ATOM 1435 O O . LYS A 1 180 ? 26.551 -5.151 -34.661 1.00 95.62 180 LYS A O 1
ATOM 1440 N N . GLU A 1 181 ? 28.343 -3.989 -33.981 1.00 96.31 181 GLU A N 1
ATOM 1441 C CA . GLU A 1 181 ? 29.127 -5.160 -33.591 1.00 96.31 181 GLU A CA 1
ATOM 1442 C C . GLU A 1 181 ? 28.546 -5.826 -32.341 1.00 96.31 181 GLU A C 1
ATOM 1444 O O . GLU A 1 181 ? 28.385 -7.046 -32.320 1.00 96.31 181 GLU A O 1
ATOM 1449 N N . PHE A 1 182 ? 28.121 -5.038 -31.352 1.00 96.44 182 PHE A N 1
ATOM 1450 C CA . PHE A 1 182 ? 27.393 -5.542 -30.189 1.00 96.44 182 PHE A CA 1
ATOM 1451 C C . PHE A 1 182 ? 26.167 -6.368 -30.605 1.00 96.44 182 PHE A C 1
ATOM 1453 O O . PHE A 1 182 ? 26.029 -7.504 -30.164 1.00 96.44 182 PHE A O 1
ATOM 1460 N N . GLN A 1 183 ? 25.337 -5.870 -31.529 1.00 95.06 183 GLN A N 1
ATOM 1461 C CA . GLN A 1 183 ? 24.163 -6.599 -32.030 1.00 95.06 183 GLN A CA 1
ATOM 1462 C C . GLN A 1 183 ? 24.508 -7.960 -32.656 1.00 95.06 183 GLN A C 1
ATOM 1464 O O . GLN A 1 183 ? 23.689 -8.869 -32.599 1.00 95.06 183 GLN A O 1
ATOM 1469 N N . THR A 1 184 ? 25.692 -8.113 -33.264 1.00 96.12 184 THR A N 1
ATOM 1470 C CA . THR A 1 184 ? 26.115 -9.400 -33.855 1.00 96.12 184 THR A CA 1
ATOM 1471 C C . THR A 1 184 ? 26.574 -10.422 -32.821 1.00 96.12 184 THR A C 1
ATOM 1473 O O . THR A 1 184 ? 26.537 -11.619 -33.095 1.00 96.12 184 THR A O 1
ATOM 1476 N N . ARG A 1 185 ? 27.019 -9.957 -31.649 1.00 95.75 185 ARG A N 1
ATOM 1477 C CA . ARG A 1 185 ? 27.518 -10.803 -30.557 1.00 95.75 185 ARG A CA 1
ATOM 1478 C C . ARG A 1 185 ? 26.453 -11.074 -29.497 1.00 95.75 185 ARG A C 1
ATOM 1480 O O . ARG A 1 185 ? 26.519 -12.087 -28.807 1.00 95.75 185 ARG A O 1
ATOM 1487 N N . ALA A 1 186 ? 25.504 -10.156 -29.350 1.00 95.44 186 ALA A N 1
ATOM 1488 C CA . ALA A 1 186 ? 24.436 -10.243 -28.377 1.00 95.44 186 ALA A CA 1
ATOM 1489 C C . ALA A 1 186 ? 23.360 -11.243 -28.810 1.00 95.44 186 ALA A C 1
ATOM 1491 O O . ALA A 1 186 ? 22.966 -11.308 -29.975 1.00 95.44 186 ALA A O 1
ATOM 1492 N N . GLN A 1 187 ? 22.821 -11.972 -27.840 1.00 95.75 187 GLN A N 1
ATOM 1493 C CA . GLN A 1 187 ? 21.605 -12.745 -28.025 1.00 95.75 187 GLN A CA 1
ATOM 1494 C C . GLN A 1 187 ? 20.408 -11.792 -28.024 1.00 95.75 187 GLN A C 1
ATOM 1496 O O . GLN A 1 187 ? 20.239 -11.015 -27.086 1.00 95.75 187 GLN A O 1
ATOM 1501 N N . LEU A 1 188 ? 19.573 -11.854 -29.061 1.00 94.25 188 LEU A N 1
ATOM 1502 C CA . LEU A 1 188 ? 18.298 -11.144 -29.106 1.00 94.25 188 LEU A CA 1
ATOM 1503 C C . LEU A 1 188 ? 17.194 -12.050 -28.565 1.00 94.25 188 LEU A C 1
ATOM 1505 O O . LEU A 1 188 ? 17.062 -13.195 -28.994 1.00 94.25 188 LEU A O 1
ATOM 1509 N N . THR A 1 189 ? 16.396 -11.520 -27.650 1.00 92.56 189 THR A N 1
ATOM 1510 C CA . THR A 1 189 ? 15.195 -12.173 -27.128 1.00 92.56 189 THR A CA 1
ATOM 1511 C C . THR A 1 189 ? 14.028 -11.202 -27.184 1.00 92.56 189 THR A C 1
ATOM 1513 O O . THR A 1 189 ? 14.204 -9.999 -26.978 1.00 92.56 189 THR A O 1
ATOM 1516 N N . ASP A 1 190 ? 12.842 -11.717 -27.463 1.00 89.94 190 ASP A N 1
ATOM 1517 C C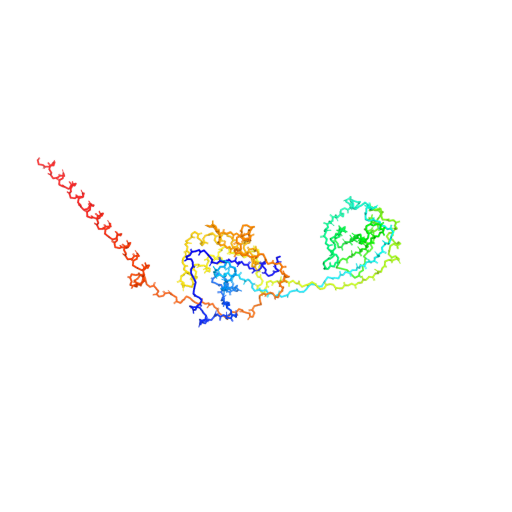A . ASP A 1 190 ? 11.575 -11.044 -27.239 1.00 89.94 190 ASP A CA 1
ATOM 1518 C C . ASP A 1 190 ? 10.861 -11.746 -26.084 1.00 89.94 190 ASP A C 1
ATOM 1520 O O . ASP A 1 190 ? 10.721 -12.965 -26.065 1.00 89.94 190 ASP A O 1
ATOM 1524 N N . ASN A 1 191 ? 10.459 -10.978 -25.078 1.00 85.56 191 ASN A N 1
ATOM 1525 C CA . ASN A 1 191 ? 9.807 -11.511 -23.890 1.00 85.56 191 ASN A CA 1
ATOM 1526 C C . ASN A 1 191 ? 8.546 -10.702 -23.605 1.00 85.56 191 ASN A C 1
ATOM 1528 O O . ASN A 1 191 ? 8.523 -9.485 -23.795 1.00 85.56 191 ASN A O 1
ATOM 1532 N N . VAL A 1 192 ? 7.509 -11.374 -23.117 1.00 86.75 192 VAL A N 1
ATOM 1533 C CA . VAL A 1 192 ? 6.353 -10.724 -22.498 1.00 86.75 192 VAL A CA 1
ATOM 1534 C C . VAL A 1 192 ? 6.522 -10.871 -20.997 1.00 86.75 192 VAL A C 1
ATOM 1536 O O . VAL A 1 192 ? 6.654 -11.985 -20.493 1.00 86.75 192 VAL A O 1
ATOM 1539 N N . MET A 1 193 ? 6.560 -9.747 -20.291 1.00 84.00 193 MET A N 1
ATOM 1540 C CA . MET A 1 193 ? 6.535 -9.726 -18.837 1.00 84.00 193 MET A CA 1
ATOM 1541 C C . MET A 1 193 ? 5.134 -9.326 -18.399 1.00 84.00 193 MET A C 1
ATOM 1543 O O . MET A 1 193 ? 4.723 -8.185 -18.600 1.00 84.00 193 MET A O 1
ATOM 1547 N N . THR A 1 194 ? 4.418 -10.264 -17.793 1.00 83.88 194 THR A N 1
ATOM 1548 C CA . THR A 1 194 ? 3.153 -9.978 -17.120 1.00 83.88 194 THR A CA 1
ATOM 1549 C C . THR A 1 194 ? 3.460 -9.450 -15.726 1.00 83.88 194 THR A C 1
ATOM 1551 O O . THR A 1 194 ? 3.971 -10.184 -14.877 1.00 83.88 194 THR A O 1
ATOM 1554 N N . THR A 1 195 ? 3.161 -8.180 -15.472 1.00 82.81 195 THR A N 1
ATOM 1555 C CA . THR A 1 195 ? 3.172 -7.629 -14.117 1.00 82.81 195 THR A CA 1
ATOM 1556 C C . THR A 1 195 ? 1.807 -7.834 -13.476 1.00 82.81 195 THR A C 1
ATOM 1558 O O . THR A 1 195 ? 0.766 -7.651 -14.107 1.00 82.81 195 THR A O 1
ATOM 1561 N N . ARG A 1 196 ? 1.817 -8.244 -12.208 1.00 85.56 196 ARG A N 1
ATOM 1562 C CA . ARG A 1 196 ? 0.628 -8.343 -11.363 1.00 85.56 196 ARG A CA 1
ATOM 1563 C C . ARG A 1 196 ? 0.588 -7.122 -10.455 1.00 85.56 196 ARG A C 1
ATOM 1565 O O . ARG A 1 196 ? 1.578 -6.843 -9.785 1.00 85.56 196 ARG A O 1
ATOM 1572 N N . ASP A 1 197 ? -0.551 -6.450 -10.414 1.00 88.44 197 ASP A N 1
ATOM 1573 C CA . ASP A 1 197 ? -0.806 -5.317 -9.525 1.00 88.44 197 ASP A CA 1
ATOM 1574 C C . ASP A 1 197 ? -2.230 -5.400 -8.942 1.00 88.44 197 ASP A C 1
ATOM 1576 O O . ASP A 1 197 ? -3.003 -6.315 -9.260 1.00 88.44 197 ASP A O 1
ATOM 1580 N N . LEU A 1 198 ? -2.577 -4.459 -8.068 1.00 91.44 198 LEU A N 1
ATOM 1581 C CA . LEU A 1 198 ? -3.905 -4.304 -7.492 1.00 91.44 198 LEU A CA 1
ATOM 1582 C C . LEU A 1 198 ? -4.559 -3.007 -7.960 1.00 91.44 198 LEU A C 1
ATOM 1584 O O . LEU A 1 198 ? -3.952 -1.943 -7.976 1.00 91.44 198 LEU A O 1
ATOM 1588 N N . ASP A 1 199 ? -5.846 -3.104 -8.265 1.00 92.69 199 ASP A N 1
ATOM 1589 C CA . ASP A 1 199 ? -6.712 -1.961 -8.539 1.00 92.69 199 ASP A CA 1
ATOM 1590 C C . ASP A 1 199 ? -7.935 -2.014 -7.616 1.00 92.69 199 ASP A C 1
ATOM 1592 O O . ASP A 1 199 ? -8.285 -3.063 -7.065 1.00 92.69 199 ASP A O 1
ATOM 1596 N N . SER A 1 200 ? -8.620 -0.887 -7.463 1.00 95.56 200 SER A N 1
ATOM 1597 C CA . SER A 1 200 ? -9.883 -0.809 -6.742 1.00 95.56 200 SER A CA 1
ATOM 1598 C C . SER A 1 200 ? -10.935 -1.684 -7.426 1.00 95.56 200 SER A C 1
ATOM 1600 O O . SER A 1 200 ? -11.257 -1.515 -8.606 1.00 95.56 200 SER A O 1
ATOM 1602 N N . ALA A 1 201 ? -11.534 -2.612 -6.681 1.00 96.50 201 ALA A N 1
ATOM 1603 C CA . ALA A 1 201 ? -12.647 -3.421 -7.178 1.00 96.50 201 ALA A CA 1
ATOM 1604 C C . ALA A 1 201 ? -13.936 -2.599 -7.344 1.00 96.50 201 ALA A C 1
ATOM 1606 O O . ALA A 1 201 ? -14.868 -3.046 -8.007 1.00 96.50 201 ALA A O 1
ATOM 1607 N N . ILE A 1 202 ? -13.977 -1.400 -6.758 1.00 95.94 202 ILE A N 1
ATOM 1608 C CA . ILE A 1 202 ? -15.135 -0.500 -6.743 1.00 95.94 202 ILE A CA 1
ATOM 1609 C C . ILE A 1 202 ? -14.860 0.844 -7.435 1.00 95.94 202 ILE A C 1
ATOM 1611 O O . ILE A 1 202 ? -15.683 1.750 -7.360 1.00 95.94 202 ILE A O 1
ATOM 1615 N N . GLY A 1 203 ? -13.706 0.993 -8.098 1.00 94.94 203 GLY A N 1
ATOM 1616 C CA . GLY A 1 203 ? -13.342 2.207 -8.839 1.00 94.94 203 GLY A CA 1
ATOM 1617 C C . GLY A 1 203 ? -13.072 3.444 -7.972 1.00 94.94 203 GLY A C 1
ATOM 1618 O O . GLY A 1 203 ? -13.029 4.553 -8.498 1.00 94.94 203 GLY A O 1
ATOM 1619 N N . LEU A 1 204 ? -12.903 3.276 -6.657 1.00 95.19 204 LEU A N 1
ATOM 1620 C CA . LEU A 1 204 ? -12.460 4.350 -5.766 1.00 95.19 204 LEU A CA 1
ATOM 1621 C C . LEU A 1 204 ? -10.946 4.534 -5.857 1.00 95.19 204 LEU A C 1
ATOM 1623 O O . LEU A 1 204 ? -10.208 3.573 -5.647 1.00 95.19 204 LEU A O 1
ATOM 1627 N N . ASP A 1 205 ? -10.512 5.772 -6.085 1.00 94.19 205 ASP A N 1
ATOM 1628 C CA . ASP A 1 205 ? -9.114 6.190 -5.974 1.00 94.19 205 ASP A CA 1
ATOM 1629 C C . ASP A 1 205 ? -8.740 6.373 -4.487 1.00 94.19 205 ASP A C 1
ATOM 1631 O O . ASP A 1 205 ? -9.297 7.259 -3.822 1.00 94.19 205 ASP A O 1
ATOM 1635 N N . PRO A 1 206 ? -7.800 5.578 -3.939 1.00 91.69 206 PRO A N 1
ATOM 1636 C CA . PRO A 1 206 ? -7.385 5.699 -2.545 1.00 91.69 206 PRO A CA 1
ATOM 1637 C C . PRO A 1 206 ? -6.785 7.062 -2.184 1.00 91.69 206 PRO A C 1
ATOM 1639 O O . PRO A 1 206 ? -6.873 7.470 -1.025 1.00 91.69 206 PRO A O 1
ATOM 1642 N N . GLN A 1 207 ? -6.211 7.789 -3.149 1.00 90.44 207 GLN A N 1
ATOM 1643 C CA . GLN A 1 207 ? -5.636 9.120 -2.914 1.00 90.44 207 GLN A CA 1
ATOM 1644 C C . GLN A 1 207 ? -6.713 10.200 -2.752 1.00 90.44 207 GLN A C 1
ATOM 1646 O O . GLN A 1 207 ? -6.470 11.232 -2.129 1.00 90.44 207 GLN A O 1
ATOM 1651 N N . GLN A 1 208 ? -7.910 9.961 -3.291 1.00 93.56 208 GLN A N 1
ATOM 1652 C CA . GLN A 1 208 ? -9.054 10.872 -3.189 1.00 93.56 208 GLN A CA 1
ATOM 1653 C C . GLN A 1 208 ? -10.021 10.482 -2.065 1.00 93.56 208 GLN A C 1
ATOM 1655 O O . GLN A 1 208 ? -10.919 11.253 -1.719 1.00 93.56 208 GLN A O 1
ATOM 1660 N N . TYR A 1 209 ? -9.858 9.294 -1.479 1.00 96.62 209 TYR A N 1
ATOM 1661 C CA . TYR A 1 209 ? -10.696 8.835 -0.381 1.00 96.62 209 TYR A CA 1
ATOM 1662 C C . TYR A 1 209 ? -10.438 9.648 0.899 1.00 96.62 209 TYR A C 1
ATOM 1664 O O . TYR A 1 209 ? -9.300 9.881 1.307 1.00 96.62 209 TYR A O 1
ATOM 1672 N N . ILE A 1 210 ? -11.509 10.089 1.568 1.00 97.81 210 ILE A N 1
ATOM 1673 C CA . ILE A 1 210 ? -11.421 10.982 2.734 1.00 97.81 210 ILE A CA 1
ATOM 1674 C C . ILE A 1 210 ? -11.179 10.166 4.016 1.00 97.81 210 ILE A C 1
ATOM 1676 O O . ILE A 1 210 ? -12.057 10.053 4.877 1.00 97.81 210 ILE A O 1
ATOM 1680 N N . TRP A 1 211 ? -9.969 9.615 4.154 1.00 97.81 211 TRP A N 1
ATOM 1681 C CA . TRP A 1 211 ? -9.562 8.742 5.268 1.00 97.81 211 TRP A CA 1
ATOM 1682 C C . TRP A 1 211 ? -9.839 9.336 6.654 1.00 97.81 211 TRP A C 1
ATOM 1684 O O . TRP A 1 211 ? -10.319 8.631 7.535 1.00 97.81 211 TRP A O 1
ATOM 1694 N N . THR A 1 212 ? -9.627 10.643 6.835 1.00 98.19 212 THR A N 1
ATOM 1695 C CA . THR A 1 212 ? -9.894 11.343 8.103 1.00 98.19 212 THR A CA 1
ATOM 1696 C C . THR A 1 212 ? -11.352 11.237 8.546 1.00 98.19 212 THR A C 1
ATOM 1698 O O . THR A 1 212 ? -11.625 10.950 9.708 1.00 98.19 212 THR A O 1
ATOM 1701 N N . LYS A 1 213 ? -12.308 11.445 7.630 1.00 98.44 213 LYS A N 1
ATOM 1702 C CA . LYS A 1 213 ? -13.740 11.364 7.965 1.00 98.44 213 LYS A CA 1
ATOM 1703 C C . LYS A 1 213 ? -14.187 9.922 8.149 1.00 98.44 213 LYS A C 1
ATOM 1705 O O . LYS A 1 213 ? -14.993 9.662 9.037 1.00 98.44 213 LYS A O 1
ATOM 1710 N N . ALA A 1 214 ? -13.655 9.008 7.338 1.00 98.56 214 ALA A N 1
ATOM 1711 C CA . ALA A 1 214 ? -13.938 7.587 7.468 1.00 98.56 214 ALA A CA 1
ATOM 1712 C C . ALA A 1 214 ? -13.506 7.072 8.847 1.00 98.56 214 ALA A C 1
ATOM 1714 O O . ALA A 1 214 ? -14.337 6.556 9.585 1.00 98.56 214 ALA A O 1
ATOM 1715 N N . MET A 1 215 ? -12.252 7.317 9.242 1.00 98.75 215 MET A N 1
ATOM 1716 C CA . MET A 1 215 ? -11.720 6.897 10.541 1.00 98.75 215 MET A CA 1
ATOM 1717 C C . MET A 1 215 ? -12.541 7.449 11.706 1.00 98.75 215 MET A C 1
ATOM 1719 O O . MET A 1 215 ? -12.952 6.687 12.579 1.00 98.75 215 MET A O 1
ATOM 1723 N N . ARG A 1 216 ? -12.850 8.753 11.688 1.00 98.62 216 ARG A N 1
ATOM 1724 C CA . ARG A 1 216 ? -13.676 9.365 12.734 1.00 98.62 216 ARG A CA 1
ATOM 1725 C C . ARG A 1 216 ? -15.042 8.690 12.850 1.00 98.62 216 ARG A C 1
ATOM 1727 O O . ARG A 1 216 ? -15.458 8.340 13.948 1.00 98.62 216 ARG A O 1
ATOM 1734 N N . THR A 1 217 ? -15.702 8.495 11.709 1.00 98.62 217 THR A N 1
ATOM 1735 C CA . THR A 1 217 ? -17.048 7.914 11.631 1.00 98.62 217 THR A CA 1
ATOM 1736 C C . THR A 1 217 ? -17.079 6.517 12.248 1.00 98.62 217 THR A C 1
ATOM 1738 O O . THR A 1 217 ? -17.964 6.222 13.049 1.00 98.62 217 THR A O 1
ATOM 1741 N N . GLU A 1 218 ? -16.097 5.670 11.928 1.00 98.69 218 GLU A N 1
ATOM 1742 C CA . GLU A 1 218 ? -16.050 4.310 12.473 1.00 98.69 218 GLU A CA 1
ATOM 1743 C C . GLU A 1 218 ? -15.716 4.294 13.969 1.00 98.69 218 GLU A C 1
ATOM 1745 O O . GLU A 1 218 ? -16.345 3.556 14.725 1.00 98.69 218 GLU A O 1
ATOM 1750 N N . LEU A 1 219 ? -14.781 5.130 14.434 1.00 98.69 219 LEU A N 1
ATOM 1751 C CA . LEU A 1 219 ? -14.453 5.214 15.862 1.00 98.69 219 LEU A CA 1
ATOM 1752 C C . LEU A 1 219 ? -15.654 5.687 16.698 1.00 98.69 219 LEU A C 1
ATOM 1754 O O . LEU A 1 219 ? -15.971 5.076 17.721 1.00 98.69 219 LEU A O 1
ATOM 1758 N N . GLU A 1 220 ? -16.359 6.727 16.242 1.00 98.06 220 GLU A N 1
ATOM 1759 C CA . GLU A 1 220 ? -17.575 7.233 16.891 1.00 98.06 220 GLU A CA 1
ATOM 1760 C C . GLU A 1 220 ? -18.679 6.167 16.915 1.00 98.06 220 GLU A C 1
ATOM 1762 O O . GLU A 1 220 ? -19.342 5.971 17.939 1.00 98.06 220 GLU A O 1
ATOM 1767 N N . TRP A 1 221 ? -18.857 5.432 15.812 1.00 97.69 221 TRP A N 1
ATOM 1768 C CA . TRP A 1 221 ? -19.837 4.352 15.736 1.00 97.69 221 TRP A CA 1
ATOM 1769 C C . TRP A 1 221 ? -19.517 3.207 16.709 1.00 97.69 221 TRP A C 1
ATOM 1771 O O . TRP A 1 221 ? -20.409 2.725 17.418 1.00 97.69 221 TRP A O 1
ATOM 1781 N N . LEU A 1 222 ? -18.243 2.814 16.810 1.00 98.00 222 LEU A N 1
ATOM 1782 C CA . LEU A 1 222 ? -17.785 1.782 17.744 1.00 98.00 222 LEU A CA 1
ATOM 1783 C C . LEU A 1 222 ? -17.979 2.200 19.205 1.00 98.00 222 LEU A C 1
ATOM 1785 O O . LEU A 1 222 ? -18.386 1.368 20.021 1.00 98.00 222 LEU A O 1
ATOM 1789 N N . GLN A 1 223 ? -17.746 3.474 19.538 1.00 96.06 223 GLN A N 1
ATOM 1790 C CA . GLN A 1 223 ? -18.027 4.010 20.873 1.00 96.06 223 GLN A CA 1
ATOM 1791 C C . GLN A 1 223 ? -19.524 4.039 21.179 1.00 96.06 223 GLN A C 1
ATOM 1793 O O . GLN A 1 223 ? -19.956 3.564 22.235 1.00 96.06 223 GLN A O 1
ATOM 1798 N N . LYS A 1 224 ? -20.336 4.547 20.245 1.00 95.00 224 LYS A N 1
ATOM 1799 C CA . LYS A 1 224 ? -21.798 4.608 20.374 1.00 95.00 224 LYS A CA 1
ATOM 1800 C C . LYS A 1 224 ? -22.395 3.228 20.649 1.00 95.00 224 LYS A C 1
ATOM 1802 O O . LYS A 1 224 ? -23.274 3.088 21.505 1.00 95.00 224 LYS A O 1
ATOM 1807 N N . ASN A 1 225 ? -21.882 2.206 19.970 1.00 94.88 225 ASN A N 1
ATOM 1808 C CA . ASN A 1 225 ? -22.323 0.821 20.111 1.00 94.88 225 ASN A CA 1
ATOM 1809 C C . ASN A 1 225 ? -21.542 0.017 21.166 1.00 94.88 225 ASN A C 1
ATOM 1811 O O . ASN A 1 225 ? -21.770 -1.180 21.306 1.00 94.88 225 ASN A O 1
ATOM 1815 N N . ARG A 1 226 ? -20.676 0.672 21.956 1.00 94.75 226 ARG A N 1
ATOM 1816 C CA . ARG A 1 226 ? -19.901 0.088 23.075 1.00 94.75 226 ARG A CA 1
ATOM 1817 C C . ARG A 1 226 ? -18.949 -1.037 22.697 1.00 94.75 226 ARG A C 1
ATOM 1819 O O . ARG A 1 226 ? -18.402 -1.689 23.585 1.00 94.75 226 ARG A O 1
ATOM 1826 N N . VAL A 1 227 ? -18.710 -1.216 21.404 1.00 97.06 227 VAL A N 1
ATOM 1827 C CA . VAL A 1 227 ? -17.699 -2.138 20.890 1.00 97.06 227 VAL A CA 1
ATOM 1828 C C . VAL A 1 227 ? -16.320 -1.690 21.354 1.00 97.06 227 VAL A C 1
ATOM 1830 O O . VAL A 1 227 ? -15.497 -2.534 21.684 1.00 97.06 227 VAL A O 1
ATOM 1833 N N . VAL A 1 228 ? -16.092 -0.374 21.437 1.00 97.88 228 VAL A N 1
ATOM 1834 C CA . VAL A 1 228 ? -14.882 0.236 22.001 1.00 97.88 228 VAL A CA 1
ATOM 1835 C C . VAL A 1 228 ? -15.267 1.219 23.108 1.00 97.88 228 VAL A C 1
ATOM 1837 O O . VAL A 1 228 ? -16.228 1.975 22.983 1.00 97.88 228 VAL A O 1
ATOM 1840 N N . ARG A 1 229 ? -14.517 1.218 24.212 1.00 96.75 229 ARG A N 1
ATOM 1841 C CA . ARG A 1 229 ? -14.688 2.110 25.372 1.00 96.75 229 ARG A CA 1
ATOM 1842 C C . ARG A 1 229 ? -13.339 2.701 25.779 1.00 96.75 229 ARG A C 1
ATOM 1844 O O . ARG A 1 229 ? -12.311 2.087 25.530 1.00 96.75 229 ARG A O 1
ATOM 1851 N N . GLY A 1 230 ? -13.348 3.872 26.418 1.00 94.62 230 GLY A N 1
ATOM 1852 C CA . GLY A 1 230 ? -12.143 4.501 26.984 1.00 94.62 230 GLY A CA 1
ATOM 1853 C C . GLY A 1 230 ? -11.389 5.471 26.065 1.00 94.62 230 GLY A C 1
ATOM 1854 O O . GLY A 1 230 ? -10.457 6.118 26.528 1.00 94.62 230 GLY A O 1
ATOM 1855 N N . LEU A 1 231 ? -11.796 5.618 24.799 1.00 95.81 231 LEU A N 1
ATOM 1856 C CA . LEU A 1 231 ? -11.313 6.701 23.932 1.00 95.81 231 LEU A CA 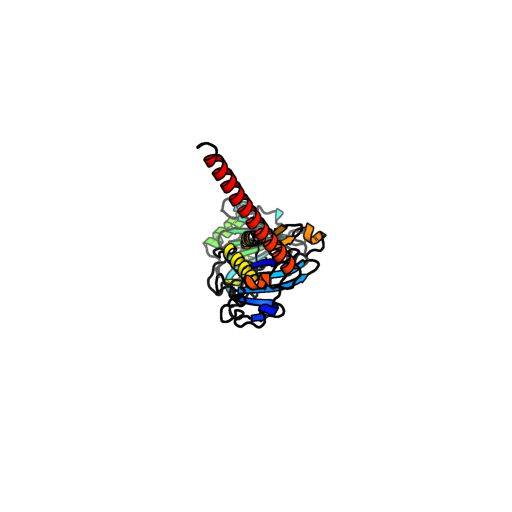1
ATOM 1857 C C . LEU A 1 231 ? -11.952 8.040 24.341 1.00 95.81 231 LEU A C 1
ATOM 1859 O O . LEU A 1 231 ? -13.143 8.084 24.659 1.00 95.81 231 LEU A O 1
ATOM 1863 N N . ILE A 1 232 ? -11.172 9.120 24.310 1.00 95.50 232 ILE A N 1
ATOM 1864 C CA . ILE A 1 232 ? -11.653 10.504 24.481 1.00 95.50 232 ILE A CA 1
ATOM 1865 C C . ILE A 1 232 ? -11.644 11.252 23.142 1.00 95.50 232 ILE A C 1
ATOM 1867 O O . ILE A 1 232 ? -11.006 10.800 22.195 1.00 95.50 232 ILE A O 1
ATOM 1871 N N . ASP A 1 233 ? -12.301 12.412 23.065 1.00 94.75 233 ASP A N 1
ATOM 1872 C CA . ASP A 1 233 ? -12.388 13.209 21.827 1.00 94.75 233 ASP A CA 1
ATOM 1873 C C . ASP A 1 233 ? -11.010 13.523 21.219 1.00 94.75 233 ASP A C 1
ATOM 1875 O O . ASP A 1 233 ? -10.835 13.440 20.007 1.00 94.75 233 ASP A O 1
ATOM 1879 N N . GLU A 1 234 ? -10.006 13.788 22.059 1.00 97.50 234 GLU A N 1
ATOM 1880 C CA . GLU A 1 234 ? -8.625 14.014 21.613 1.00 97.50 234 GLU A CA 1
ATOM 1881 C C . GLU A 1 234 ? -8.017 12.778 20.925 1.00 97.50 234 GLU A C 1
ATOM 1883 O O . GLU A 1 234 ? -7.288 12.914 19.942 1.00 97.50 234 GLU A O 1
ATOM 1888 N N . ASP A 1 235 ? -8.355 11.562 21.377 1.00 98.06 235 ASP A N 1
ATOM 1889 C CA . ASP A 1 235 ? -7.925 10.332 20.703 1.00 98.06 235 ASP A CA 1
ATOM 1890 C C . ASP A 1 235 ? -8.586 10.213 19.325 1.00 98.06 235 ASP A C 1
ATOM 1892 O O . ASP A 1 235 ? -7.922 9.855 18.352 1.00 98.06 235 ASP A O 1
ATOM 1896 N N . LEU A 1 236 ? -9.882 10.540 19.227 1.00 98.12 236 LEU A N 1
ATOM 1897 C CA . LEU A 1 236 ? -10.626 10.513 17.964 1.00 98.12 236 LEU A CA 1
ATOM 1898 C C . LEU A 1 236 ? -10.046 11.511 16.963 1.00 98.12 236 LEU A C 1
ATOM 1900 O O . LEU A 1 236 ? -9.820 11.160 15.803 1.00 98.12 236 LEU A O 1
ATOM 1904 N N . ASP A 1 237 ? -9.789 12.740 17.412 1.00 97.88 237 ASP A N 1
ATOM 1905 C CA . ASP A 1 237 ? -9.184 13.800 16.609 1.00 97.88 237 ASP A CA 1
ATOM 1906 C C . ASP A 1 237 ? -7.812 13.353 16.099 1.00 97.88 237 ASP A C 1
ATOM 1908 O O . ASP A 1 237 ? -7.550 13.398 14.892 1.00 9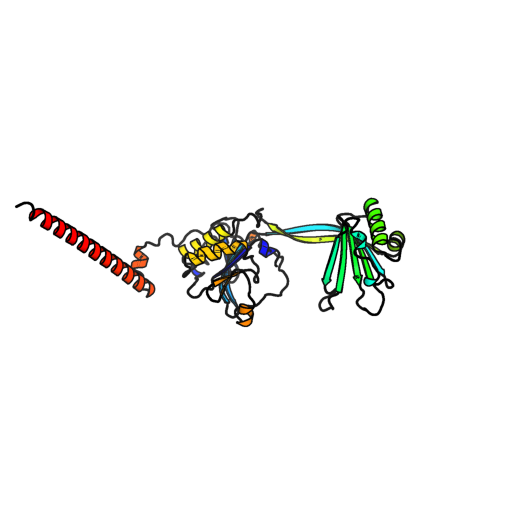7.88 237 ASP A O 1
ATOM 1912 N N . ARG A 1 238 ? -6.966 12.836 16.998 1.00 98.25 238 ARG A N 1
ATOM 1913 C CA . ARG A 1 238 ? -5.599 12.444 16.664 1.00 98.25 238 ARG A CA 1
ATOM 1914 C C . ARG A 1 238 ? -5.537 11.246 15.719 1.00 98.25 238 ARG A C 1
ATOM 1916 O O . ARG A 1 238 ? -4.811 11.293 14.727 1.00 98.25 238 ARG A O 1
ATOM 1923 N N . LEU A 1 239 ? -6.304 10.187 15.979 1.00 98.31 239 LEU A N 1
ATOM 1924 C CA . LEU A 1 239 ? -6.362 9.011 15.102 1.00 98.31 239 LEU A CA 1
ATOM 1925 C C . LEU A 1 239 ? -6.896 9.378 13.711 1.00 98.31 239 LEU A C 1
ATOM 1927 O O . LEU A 1 239 ? -6.348 8.935 12.701 1.00 98.31 239 LEU A O 1
ATOM 1931 N N . SER A 1 240 ? -7.907 10.248 13.643 1.00 97.75 240 SER A N 1
ATOM 1932 C CA . SER A 1 240 ? -8.467 10.731 12.373 1.00 97.75 240 SER A CA 1
ATOM 1933 C C . SER A 1 240 ? -7.471 11.579 11.572 1.00 97.75 240 SER A C 1
ATOM 1935 O O . SER A 1 240 ? -7.429 11.501 10.342 1.00 97.75 240 SER A O 1
ATOM 1937 N N . GLU A 1 241 ? -6.651 12.385 12.247 1.00 97.88 241 GLU A N 1
ATOM 1938 C CA . GLU A 1 241 ? -5.595 13.193 11.622 1.00 97.88 241 GLU A CA 1
ATOM 1939 C C . GLU A 1 241 ? -4.450 12.329 11.060 1.00 97.88 241 GLU A C 1
ATOM 1941 O O . GLU A 1 241 ? -3.871 12.639 10.013 1.00 97.88 241 GLU A O 1
ATOM 1946 N N . ILE A 1 242 ? -4.109 11.231 11.742 1.00 97.25 242 ILE A N 1
ATOM 1947 C CA . ILE A 1 242 ? -3.040 10.319 11.314 1.00 97.25 242 ILE A CA 1
ATOM 1948 C C . ILE A 1 242 ? -3.521 9.373 10.199 1.00 97.25 242 ILE A C 1
ATOM 1950 O O . ILE A 1 242 ? -2.724 9.024 9.325 1.00 97.25 242 ILE A O 1
ATOM 1954 N N . ALA A 1 243 ? -4.809 9.011 10.173 1.00 96.94 243 ALA A N 1
ATOM 1955 C CA . ALA A 1 243 ? -5.389 8.009 9.270 1.00 96.94 243 ALA A CA 1
ATOM 1956 C C . ALA A 1 243 ? -4.939 8.081 7.791 1.00 96.94 243 ALA A C 1
ATOM 1958 O O . ALA A 1 243 ? -4.572 7.034 7.255 1.00 96.94 243 ALA A O 1
ATOM 1959 N N . PRO A 1 244 ? -4.859 9.253 7.120 1.00 95.56 244 PRO A N 1
ATOM 1960 C CA . PRO A 1 244 ? -4.407 9.329 5.722 1.00 95.56 244 PRO A CA 1
ATOM 1961 C C . PRO A 1 244 ? -2.976 8.819 5.471 1.00 95.56 244 PRO A C 1
ATOM 1963 O O . PRO A 1 244 ? -2.605 8.550 4.330 1.00 95.56 244 PRO A O 1
ATOM 1966 N N . ARG A 1 245 ? -2.157 8.730 6.526 1.00 94.38 245 ARG A N 1
ATOM 1967 C CA . ARG A 1 245 ? -0.760 8.270 6.486 1.00 94.38 245 ARG A CA 1
ATOM 1968 C C . ARG A 1 245 ? -0.565 6.898 7.129 1.00 94.38 245 ARG A C 1
ATOM 1970 O O . ARG A 1 245 ? 0.458 6.268 6.886 1.00 94.38 245 ARG A O 1
ATOM 1977 N N . ALA A 1 246 ? -1.523 6.444 7.935 1.00 94.31 246 ALA A N 1
ATOM 1978 C CA . ALA A 1 246 ? -1.492 5.142 8.591 1.00 94.31 246 ALA A CA 1
ATOM 1979 C C . ALA A 1 246 ? -1.931 4.039 7.629 1.00 94.31 246 ALA A C 1
ATOM 1981 O O . ALA A 1 246 ? -3.018 3.493 7.769 1.00 94.31 246 ALA A O 1
ATOM 1982 N N . TRP A 1 247 ? -1.122 3.767 6.608 1.00 91.81 247 TRP A N 1
ATOM 1983 C CA . TRP A 1 247 ? -1.444 2.776 5.581 1.00 91.81 247 TRP A CA 1
ATOM 1984 C C . TRP A 1 247 ? -1.595 1.374 6.176 1.00 91.81 247 TRP A C 1
ATOM 1986 O O . TRP A 1 247 ? -1.008 1.084 7.219 1.00 91.81 247 TRP A O 1
ATOM 1996 N N . GLY A 1 248 ? -2.379 0.514 5.512 1.00 87.25 248 GLY A N 1
ATOM 1997 C CA . GLY A 1 248 ? -2.705 -0.859 5.946 1.00 87.25 248 GLY A CA 1
ATOM 1998 C C . GLY A 1 248 ? -1.536 -1.853 5.890 1.00 87.25 248 GLY A C 1
ATOM 1999 O O . GLY A 1 248 ? -1.666 -2.944 5.328 1.00 87.25 248 GLY A O 1
ATOM 2000 N N . ASP A 1 249 ? -0.387 -1.440 6.415 1.00 88.62 249 ASP A N 1
ATOM 2001 C CA . ASP A 1 249 ? 0.888 -2.138 6.527 1.00 88.62 249 ASP A CA 1
ATOM 2002 C C . ASP A 1 249 ? 1.300 -2.128 8.005 1.00 88.62 249 ASP A C 1
ATOM 2004 O O . ASP A 1 249 ? 1.253 -1.087 8.670 1.00 88.62 249 ASP A O 1
ATOM 2008 N N . HIS A 1 250 ? 1.739 -3.278 8.521 1.00 89.31 250 HIS A N 1
ATOM 2009 C CA . HIS A 1 250 ? 2.145 -3.425 9.922 1.00 89.31 250 HIS A CA 1
ATOM 2010 C C . HIS A 1 250 ? 3.181 -2.379 10.355 1.00 89.31 250 HIS A C 1
ATOM 2012 O O . HIS A 1 250 ? 3.113 -1.845 11.462 1.00 89.31 250 HIS A O 1
ATOM 2018 N N . ASN A 1 251 ? 4.113 -2.022 9.475 1.00 91.12 251 ASN A N 1
ATOM 2019 C CA . ASN A 1 251 ? 5.173 -1.076 9.801 1.00 91.12 251 ASN A CA 1
ATOM 2020 C C . ASN A 1 251 ? 4.699 0.391 9.770 1.00 91.12 251 ASN A C 1
ATOM 2022 O O . ASN A 1 251 ? 5.425 1.261 10.251 1.00 91.12 251 ASN A O 1
ATOM 2026 N N . LEU A 1 252 ? 3.502 0.675 9.237 1.00 92.56 252 LEU A N 1
ATOM 2027 C CA . LEU A 1 252 ? 2.997 2.034 8.983 1.00 92.56 252 LEU A CA 1
ATOM 2028 C C . LEU A 1 252 ? 1.696 2.376 9.707 1.00 92.56 252 LEU A C 1
ATOM 2030 O O . LEU A 1 252 ? 1.360 3.555 9.791 1.00 92.56 252 LEU A O 1
ATOM 2034 N N . LYS A 1 253 ? 0.979 1.396 10.258 1.00 94.19 253 LYS A N 1
ATOM 2035 C CA . LYS A 1 253 ? -0.224 1.667 11.050 1.00 94.19 253 LYS A CA 1
ATOM 2036 C C . LYS A 1 253 ? 0.059 2.500 12.299 1.00 94.19 253 LYS A C 1
ATOM 2038 O O . LYS A 1 253 ? 1.176 2.499 12.828 1.00 94.19 253 LYS A O 1
ATOM 2043 N N . ALA A 1 254 ? -0.957 3.226 12.763 1.00 96.69 254 ALA A N 1
ATOM 2044 C CA . ALA A 1 254 ? -0.841 4.051 13.964 1.00 96.69 254 ALA A CA 1
ATOM 2045 C C . ALA A 1 254 ? -1.035 3.224 15.241 1.00 96.69 254 ALA A C 1
ATOM 2047 O O . ALA A 1 254 ? -1.813 2.271 15.253 1.00 96.69 254 ALA A O 1
ATOM 2048 N N . ARG A 1 255 ? -0.358 3.611 16.324 1.00 96.06 255 ARG A N 1
ATOM 2049 C CA . ARG A 1 255 ? -0.401 2.924 17.625 1.00 96.06 255 ARG A CA 1
ATOM 2050 C C . ARG A 1 255 ? -0.067 3.876 18.770 1.00 96.06 255 ARG A C 1
ATOM 2052 O O . ARG A 1 255 ? 0.650 4.855 18.573 1.00 96.06 255 ARG A O 1
ATOM 2059 N N . TYR A 1 256 ? -0.578 3.598 19.963 1.00 97.44 256 TYR A N 1
ATOM 2060 C CA . TYR A 1 256 ? -0.259 4.344 21.178 1.00 97.44 256 TYR A CA 1
ATOM 2061 C C . TYR A 1 256 ? 1.039 3.834 21.800 1.00 97.44 256 TYR A C 1
ATOM 2063 O O . TYR A 1 256 ? 1.182 2.631 22.028 1.00 97.44 256 TYR A O 1
ATOM 2071 N N . PHE A 1 257 ? 1.967 4.735 22.109 1.00 96.94 257 PHE A N 1
ATOM 2072 C CA . PHE A 1 257 ? 3.211 4.421 22.808 1.00 96.94 257 PHE A CA 1
ATOM 2073 C C . PHE A 1 257 ? 3.748 5.671 23.512 1.00 96.94 257 PHE A C 1
ATOM 2075 O O . PHE A 1 257 ? 3.633 6.776 22.991 1.00 96.94 257 PHE A O 1
ATOM 2082 N N . ASN A 1 258 ? 4.306 5.505 24.716 1.00 95.19 258 ASN A N 1
ATOM 2083 C CA . ASN A 1 258 ? 4.907 6.588 25.509 1.00 95.19 258 ASN A CA 1
ATOM 2084 C C . ASN A 1 258 ? 4.049 7.862 25.656 1.00 95.19 258 ASN A C 1
ATOM 2086 O O . ASN A 1 258 ? 4.567 8.972 25.698 1.00 95.19 258 ASN A O 1
ATOM 2090 N N . GLY A 1 259 ? 2.730 7.703 25.798 1.00 95.50 259 GLY A N 1
ATOM 2091 C CA . GLY A 1 259 ? 1.823 8.824 26.055 1.00 95.50 259 GLY A CA 1
ATOM 2092 C C . GLY A 1 259 ? 1.131 9.385 24.812 1.00 95.50 259 GLY A C 1
ATOM 2093 O O . GLY A 1 259 ? 0.179 10.150 24.963 1.00 95.50 259 GLY A O 1
ATOM 2094 N N . GLU A 1 260 ? 1.533 8.970 23.609 1.00 96.44 260 GLU A N 1
ATOM 2095 C CA . GLU A 1 260 ? 1.074 9.567 22.353 1.00 96.44 260 GLU A CA 1
ATOM 2096 C C . GLU A 1 260 ? 0.644 8.528 21.310 1.00 96.44 260 GLU A C 1
ATOM 2098 O O . GLU A 1 260 ? 1.084 7.378 21.312 1.00 96.44 260 GLU A O 1
ATOM 2103 N N . TRP A 1 261 ? -0.209 8.958 20.377 1.00 97.62 261 TRP A N 1
ATOM 2104 C CA . TRP A 1 261 ? -0.511 8.219 19.151 1.00 97.62 261 TRP A CA 1
ATOM 2105 C C . TRP A 1 261 ? 0.550 8.516 18.092 1.00 97.62 261 TRP A C 1
ATOM 2107 O O . TRP A 1 261 ? 0.660 9.649 17.606 1.00 97.62 261 TRP A O 1
ATOM 2117 N N . LEU A 1 262 ? 1.305 7.487 17.720 1.00 96.88 262 LEU A N 1
ATOM 2118 C CA . LEU A 1 262 ? 2.427 7.562 16.795 1.00 96.88 262 LEU A CA 1
ATOM 2119 C C . LEU A 1 262 ? 2.116 6.812 15.500 1.00 96.88 262 LEU A C 1
ATOM 2121 O O . LEU A 1 262 ? 1.415 5.800 15.495 1.00 96.88 262 LEU A O 1
ATOM 2125 N N . LEU A 1 263 ? 2.645 7.331 14.393 1.00 96.19 263 LEU A N 1
ATOM 2126 C CA . LEU A 1 263 ? 2.576 6.699 13.081 1.00 96.19 263 LEU A CA 1
ATOM 2127 C C . LEU A 1 263 ? 3.762 5.745 12.907 1.00 96.19 263 LEU A C 1
ATOM 2129 O O . LEU A 1 263 ? 4.908 6.171 13.042 1.00 96.19 263 LEU A O 1
ATOM 2133 N N . GLY A 1 264 ? 3.490 4.497 12.527 1.00 94.00 264 GLY A N 1
ATOM 2134 C CA . GLY A 1 264 ? 4.531 3.523 12.222 1.00 94.00 264 GLY A CA 1
ATOM 2135 C C . GLY A 1 264 ? 5.311 3.044 13.448 1.00 94.00 264 GLY A C 1
ATOM 2136 O O . GLY A 1 264 ? 4.911 3.256 14.597 1.00 94.00 264 GLY A O 1
ATOM 2137 N N . ILE A 1 265 ? 6.359 2.262 13.195 1.00 93.69 265 ILE A N 1
ATOM 2138 C CA . ILE A 1 265 ? 7.207 1.665 14.235 1.00 93.69 265 ILE A CA 1
ATOM 2139 C C . ILE A 1 265 ? 8.420 2.565 14.469 1.00 93.69 265 ILE A C 1
ATOM 2141 O O . ILE A 1 265 ? 9.125 2.902 13.519 1.00 93.69 265 ILE A O 1
ATOM 2145 N N . THR A 1 266 ? 8.687 2.916 15.728 1.00 94.38 266 THR A N 1
ATOM 2146 C CA . THR A 1 266 ? 9.894 3.656 16.126 1.00 94.38 266 THR A CA 1
ATOM 2147 C C . THR A 1 266 ? 10.983 2.711 16.637 1.00 94.38 266 THR A C 1
ATOM 2149 O O . THR A 1 266 ? 10.694 1.593 17.064 1.00 94.38 266 THR A O 1
ATOM 2152 N N . GLU A 1 267 ? 12.240 3.160 16.622 1.00 94.00 267 GLU A N 1
ATOM 2153 C CA . GLU A 1 267 ? 13.365 2.407 17.203 1.00 94.00 267 GLU A CA 1
ATOM 2154 C C . GLU A 1 267 ? 13.132 2.117 18.693 1.00 94.00 267 GLU A C 1
ATOM 2156 O O . GLU A 1 267 ? 13.283 0.978 19.125 1.00 94.00 267 GLU A O 1
ATOM 2161 N N . GLU A 1 268 ? 12.623 3.096 19.449 1.00 95.50 268 GLU A N 1
ATOM 2162 C CA . GLU A 1 268 ? 12.279 2.932 20.869 1.00 95.50 268 GLU A CA 1
ATOM 2163 C C . GLU A 1 268 ? 11.265 1.803 21.114 1.00 95.50 268 GLU A C 1
ATOM 2165 O O . GLU A 1 268 ? 11.368 1.078 22.102 1.00 95.50 268 GLU A O 1
ATOM 2170 N N . MET A 1 269 ? 10.283 1.622 20.222 1.00 96.12 269 MET A N 1
ATOM 2171 C CA . MET A 1 269 ? 9.323 0.520 20.340 1.00 96.12 269 MET A CA 1
ATOM 2172 C C . MET A 1 269 ? 9.994 -0.842 20.150 1.00 96.12 269 MET A C 1
ATOM 2174 O O . MET A 1 269 ? 9.603 -1.804 20.813 1.00 96.12 269 MET A O 1
ATOM 2178 N N . ILE A 1 270 ? 10.977 -0.932 19.248 1.00 94.88 270 ILE A N 1
ATOM 2179 C CA . ILE A 1 270 ? 11.743 -2.160 19.006 1.00 94.88 270 ILE A CA 1
ATOM 2180 C C . ILE A 1 270 ? 12.628 -2.472 20.211 1.00 94.88 270 ILE A C 1
ATOM 2182 O O . ILE A 1 270 ? 12.589 -3.588 20.723 1.00 94.88 270 ILE A O 1
ATOM 2186 N N . GLU A 1 271 ? 13.369 -1.480 20.708 1.00 95.50 271 GLU A N 1
ATOM 2187 C CA . GLU A 1 271 ? 14.234 -1.621 21.885 1.00 95.50 271 GLU A CA 1
ATOM 2188 C C . GLU A 1 271 ? 13.445 -1.986 23.148 1.00 95.50 271 GLU A C 1
ATOM 2190 O O . GLU A 1 271 ? 13.907 -2.773 23.973 1.00 95.50 271 GLU A O 1
ATOM 2195 N N . ALA A 1 272 ? 12.225 -1.463 23.288 1.00 95.00 272 ALA A N 1
ATOM 2196 C CA . ALA A 1 272 ? 11.332 -1.787 24.395 1.00 95.00 272 ALA A CA 1
ATOM 2197 C C . ALA A 1 272 ? 10.645 -3.160 24.259 1.00 95.00 272 ALA A C 1
ATOM 2199 O O . ALA A 1 272 ? 9.841 -3.512 25.133 1.00 95.00 272 ALA A O 1
ATOM 2200 N N . GLU A 1 273 ? 10.911 -3.920 23.188 1.00 94.69 273 GLU A N 1
ATOM 2201 C CA . GLU A 1 273 ? 10.187 -5.146 22.817 1.00 94.69 273 GLU A CA 1
ATOM 2202 C C . GLU A 1 273 ? 8.666 -4.922 22.821 1.00 94.69 273 GLU A C 1
ATOM 2204 O O . GLU A 1 273 ? 7.885 -5.752 23.294 1.00 94.69 273 GLU A O 1
ATOM 2209 N N . TYR A 1 274 ? 8.237 -3.736 22.382 1.00 93.88 274 TYR A N 1
ATOM 2210 C CA . TYR A 1 274 ? 6.830 -3.362 22.371 1.00 93.88 274 TYR A CA 1
ATOM 2211 C C . TYR A 1 274 ? 6.106 -4.016 21.198 1.00 93.88 274 TYR A C 1
ATOM 2213 O O . TYR A 1 274 ? 5.069 -4.652 21.369 1.00 93.88 274 TYR A O 1
ATOM 2221 N N . THR A 1 275 ? 6.709 -3.892 20.021 1.00 93.94 275 THR A N 1
ATOM 2222 C CA . THR A 1 275 ? 6.308 -4.525 18.764 1.00 93.94 275 THR A CA 1
ATOM 2223 C C . THR A 1 275 ? 7.578 -4.897 17.991 1.00 93.94 275 THR A C 1
ATOM 2225 O O . THR A 1 275 ? 8.690 -4.695 18.481 1.00 93.94 275 THR A O 1
ATOM 2228 N N . GLN A 1 276 ? 7.439 -5.455 16.793 1.00 91.31 276 GLN A N 1
ATOM 2229 C CA . GLN A 1 276 ? 8.569 -5.812 15.933 1.00 91.31 276 GLN A CA 1
ATOM 2230 C C . GLN A 1 276 ? 8.324 -5.367 14.497 1.00 91.31 276 GLN A C 1
ATOM 2232 O O . GLN A 1 276 ? 7.181 -5.359 14.044 1.00 91.31 276 GLN A O 1
ATOM 2237 N N . GLN A 1 277 ? 9.386 -5.032 13.762 1.00 89.12 277 GLN A N 1
ATOM 2238 C CA . GLN A 1 277 ? 9.267 -4.797 12.326 1.00 89.12 277 GLN A CA 1
ATOM 2239 C C . GLN A 1 277 ? 8.938 -6.106 11.617 1.00 89.12 277 GLN A C 1
ATOM 2241 O O . GLN A 1 277 ? 9.555 -7.142 11.867 1.00 89.12 277 GLN A O 1
ATOM 2246 N N . TYR A 1 278 ? 7.992 -6.046 10.689 1.00 84.81 278 TYR A N 1
ATOM 2247 C CA . TYR A 1 278 ? 7.758 -7.156 9.784 1.00 84.81 278 TYR A CA 1
ATOM 2248 C C . TYR A 1 278 ? 8.693 -7.027 8.575 1.00 84.81 278 TYR A C 1
ATOM 2250 O O . TYR A 1 278 ? 8.691 -5.998 7.898 1.00 84.81 278 TYR A O 1
ATOM 2258 N N . GLN A 1 279 ? 9.490 -8.071 8.320 1.00 79.94 279 GLN A N 1
ATOM 2259 C CA . GLN A 1 279 ? 10.455 -8.148 7.209 1.00 79.94 279 GLN A CA 1
ATOM 2260 C C . GLN A 1 279 ? 10.066 -9.171 6.126 1.00 79.94 279 GLN A C 1
ATOM 2262 O O . GLN A 1 279 ? 10.857 -9.444 5.227 1.00 79.94 279 GLN A O 1
ATOM 2267 N N . GLY A 1 280 ? 8.880 -9.776 6.221 1.00 74.56 280 GLY A N 1
ATOM 2268 C CA . GLY A 1 280 ? 8.426 -10.762 5.241 1.00 74.56 280 GLY A CA 1
ATOM 2269 C C . GLY A 1 280 ? 8.022 -10.142 3.900 1.00 74.56 280 GLY A C 1
ATOM 2270 O O . GLY A 1 280 ? 7.847 -8.926 3.771 1.00 74.56 280 GLY A O 1
ATOM 2271 N N . GLU A 1 281 ? 7.856 -11.002 2.897 1.00 68.94 281 GLU A N 1
ATOM 2272 C CA . GLU A 1 281 ? 7.507 -10.584 1.541 1.00 68.94 281 GLU A CA 1
ATOM 2273 C C . GLU A 1 281 ? 6.106 -9.956 1.456 1.00 68.94 281 GLU A C 1
ATOM 2275 O O . GLU A 1 281 ? 5.201 -10.358 2.193 1.00 68.94 281 GLU A O 1
ATOM 2280 N N . PRO A 1 282 ? 5.905 -8.980 0.550 1.00 66.81 282 PRO A N 1
ATOM 2281 C CA . PRO A 1 282 ? 4.600 -8.416 0.266 1.00 66.81 282 PRO A CA 1
ATOM 2282 C C . PRO A 1 282 ? 3.539 -9.442 -0.155 1.00 66.81 282 PRO A C 1
ATOM 2284 O O . PRO A 1 282 ? 3.592 -9.945 -1.274 1.00 66.81 282 PRO A O 1
ATOM 2287 N N . ASP A 1 283 ? 2.521 -9.684 0.677 1.00 68.50 283 ASP A N 1
ATOM 2288 C CA . ASP A 1 283 ? 1.268 -10.278 0.204 1.00 68.50 283 ASP A CA 1
ATOM 2289 C C . ASP A 1 283 ? 0.592 -9.343 -0.816 1.00 68.50 283 ASP A C 1
ATOM 2291 O O . ASP A 1 283 ? 0.381 -8.147 -0.578 1.00 68.50 283 ASP A O 1
ATOM 2295 N N . CYS A 1 284 ? 0.281 -9.912 -1.977 1.00 70.25 284 CYS A N 1
ATOM 2296 C CA . CYS A 1 284 ? -0.296 -9.239 -3.132 1.00 70.25 284 CYS A CA 1
ATOM 2297 C C . CYS A 1 284 ? -1.705 -9.770 -3.467 1.00 70.25 284 CYS A C 1
ATOM 2299 O O . CYS A 1 284 ? -2.241 -9.445 -4.528 1.00 70.25 284 CYS A O 1
ATOM 2301 N N . ASP A 1 285 ? -2.311 -10.592 -2.603 1.00 79.81 285 ASP A N 1
ATOM 2302 C CA . ASP A 1 285 ? -3.590 -11.262 -2.875 1.00 79.81 285 ASP A CA 1
ATOM 2303 C C . ASP A 1 285 ? -4.806 -10.335 -2.828 1.00 79.81 285 ASP A C 1
ATOM 2305 O O . ASP A 1 285 ? -5.810 -10.610 -3.493 1.00 79.81 285 ASP A O 1
ATOM 2309 N N . GLY A 1 286 ? -4.685 -9.176 -2.180 1.00 86.81 286 GLY A N 1
ATOM 2310 C CA . GLY A 1 286 ? -5.752 -8.182 -2.159 1.00 86.81 286 GLY A CA 1
ATOM 2311 C C . GLY A 1 286 ? -6.813 -8.431 -1.087 1.00 86.81 286 GLY A C 1
ATOM 2312 O O . GLY A 1 286 ? -6.767 -9.404 -0.342 1.00 86.81 286 GLY A O 1
ATOM 2313 N N . PHE A 1 287 ? -7.802 -7.540 -1.027 1.00 93.44 287 PHE A N 1
ATOM 2314 C CA . PHE A 1 287 ? -9.024 -7.735 -0.247 1.00 93.44 287 PHE A CA 1
ATOM 2315 C C . PHE A 1 287 ? -10.216 -7.841 -1.212 1.00 93.44 287 PHE A C 1
ATOM 2317 O O . PHE A 1 287 ? -10.677 -6.815 -1.715 1.00 93.44 287 PHE A O 1
ATOM 2324 N N . PRO A 1 288 ? -10.712 -9.049 -1.530 1.00 94.25 288 PRO A N 1
ATOM 2325 C CA . PRO A 1 288 ? -11.686 -9.224 -2.601 1.00 94.25 288 PRO A CA 1
ATOM 2326 C C . PRO A 1 288 ? -13.077 -8.719 -2.203 1.00 94.25 288 PRO A C 1
ATOM 2328 O O . PRO A 1 288 ? -13.527 -8.898 -1.072 1.00 94.25 288 PRO A O 1
ATOM 2331 N N . LEU A 1 289 ? -13.823 -8.181 -3.174 1.00 94.31 289 LEU A N 1
ATOM 2332 C CA . LEU A 1 289 ? -15.200 -7.710 -2.963 1.00 94.31 289 LEU A CA 1
ATOM 2333 C C . LEU A 1 289 ? -16.134 -8.805 -2.413 1.00 94.31 289 LEU A C 1
ATOM 2335 O O . LEU A 1 289 ? -17.064 -8.502 -1.672 1.00 94.31 289 LEU A O 1
ATOM 2339 N N . SER A 1 290 ? -15.872 -10.078 -2.724 1.00 93.62 290 SER A N 1
ATOM 2340 C CA . SER A 1 290 ? -16.643 -11.224 -2.225 1.00 93.62 290 SER A CA 1
ATOM 2341 C C . SER A 1 290 ? -16.506 -11.470 -0.719 1.00 93.62 290 SER A C 1
ATOM 2343 O O . SER A 1 290 ? -17.308 -12.217 -0.167 1.00 93.62 290 SER A O 1
ATOM 2345 N N . ALA A 1 291 ? -15.514 -10.873 -0.048 1.00 93.19 291 ALA A N 1
ATOM 2346 C CA . ALA A 1 291 ? -15.376 -10.939 1.409 1.00 93.19 291 ALA A CA 1
ATOM 2347 C C . ALA A 1 291 ? -16.331 -9.974 2.142 1.00 93.19 291 ALA A C 1
ATOM 2349 O O . ALA A 1 291 ? -16.523 -10.089 3.355 1.00 93.19 291 ALA A O 1
ATOM 2350 N N . MET A 1 292 ? -16.937 -9.025 1.419 1.00 95.62 292 MET A N 1
ATOM 2351 C CA . MET A 1 292 ? -17.838 -8.029 1.991 1.00 95.62 292 MET A CA 1
ATOM 2352 C C . MET A 1 292 ? -19.179 -8.650 2.407 1.00 95.62 292 MET A C 1
ATOM 2354 O O . MET A 1 292 ? -19.762 -9.412 1.633 1.00 95.62 292 MET A O 1
ATOM 2358 N N . PRO A 1 293 ? -19.740 -8.265 3.566 1.00 95.31 293 PRO A N 1
ATOM 2359 C CA . PRO A 1 293 ? -21.116 -8.612 3.913 1.00 95.31 293 PRO A CA 1
ATOM 2360 C C . PRO A 1 293 ? -22.129 -8.049 2.911 1.00 95.31 293 PRO A C 1
ATOM 2362 O O . PRO A 1 293 ? -21.836 -7.140 2.133 1.00 95.31 293 PRO A O 1
ATOM 2365 N N . THR A 1 294 ? -23.360 -8.552 2.934 1.00 92.50 294 THR A N 1
ATOM 2366 C CA . THR A 1 294 ? -24.409 -8.156 1.978 1.00 92.50 294 THR A CA 1
ATOM 2367 C C . THR A 1 294 ? -25.030 -6.789 2.261 1.00 92.50 294 THR A C 1
ATOM 2369 O O . THR A 1 294 ? -25.456 -6.126 1.322 1.00 92.50 294 THR A O 1
ATOM 2372 N N . GLY A 1 295 ? -25.063 -6.345 3.519 1.00 93.56 295 GLY A N 1
ATOM 2373 C CA . GLY A 1 295 ? -25.662 -5.071 3.925 1.00 93.56 295 GLY A CA 1
ATOM 2374 C C . GLY A 1 295 ? -24.819 -4.305 4.941 1.00 93.56 295 GLY A C 1
ATOM 2375 O O . GLY A 1 295 ? -23.713 -4.719 5.286 1.00 93.56 295 GLY A O 1
ATOM 2376 N N . ILE A 1 296 ? -25.350 -3.175 5.408 1.00 94.31 296 ILE A N 1
ATOM 2377 C CA . ILE A 1 296 ? -24.743 -2.364 6.469 1.00 94.31 296 ILE A CA 1
ATOM 2378 C C . ILE A 1 296 ? -25.134 -2.895 7.852 1.00 94.31 296 ILE A C 1
ATOM 2380 O O . ILE A 1 296 ? -26.262 -3.360 8.059 1.00 94.31 296 ILE A O 1
ATOM 2384 N N . LEU A 1 297 ? -24.204 -2.841 8.802 1.00 94.69 297 LEU A N 1
ATOM 2385 C CA . LEU A 1 297 ? -24.481 -3.145 10.200 1.00 94.69 297 LEU 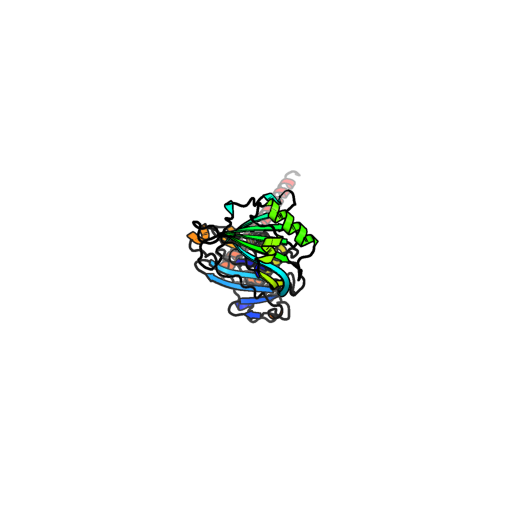A CA 1
ATOM 2386 C C . LEU A 1 297 ? -25.226 -1.956 10.825 1.00 94.69 297 LEU A C 1
ATOM 2388 O O . LEU A 1 297 ? -24.787 -0.818 10.734 1.00 94.69 297 LEU A O 1
ATOM 2392 N N . GLY A 1 298 ? -26.399 -2.202 11.406 1.00 91.44 298 GLY A N 1
ATOM 2393 C CA . GLY A 1 298 ? -27.188 -1.151 12.051 1.00 91.44 298 GLY A CA 1
ATOM 2394 C C . GLY A 1 298 ? -26.723 -0.854 13.477 1.00 91.44 298 GLY A C 1
ATOM 2395 O O . GLY A 1 298 ? -26.085 -1.687 14.119 1.00 91.44 298 GLY A O 1
ATOM 2396 N N . ASP A 1 299 ? -27.118 0.305 14.007 1.00 90.69 299 ASP A N 1
ATOM 2397 C CA . ASP A 1 299 ? -26.981 0.597 15.436 1.00 90.69 299 ASP A CA 1
ATOM 2398 C C . ASP A 1 299 ? -27.816 -0.378 16.275 1.00 90.69 299 ASP A C 1
ATOM 2400 O O . ASP A 1 299 ? -29.026 -0.508 16.075 1.00 90.69 299 ASP A O 1
ATOM 2404 N N . PHE A 1 300 ? -27.196 -0.990 17.280 1.00 87.94 300 PHE A N 1
ATOM 2405 C CA . PHE A 1 300 ? -27.857 -1.922 18.203 1.00 87.94 300 PHE A CA 1
ATOM 2406 C C . PHE A 1 300 ? -27.886 -1.420 19.647 1.00 87.94 300 PHE A C 1
ATOM 2408 O O . PHE A 1 300 ? -28.585 -1.984 20.484 1.00 87.94 300 PHE A O 1
ATOM 2415 N N . ASN A 1 301 ? -27.197 -0.314 19.932 1.00 82.19 301 ASN A N 1
ATOM 2416 C CA . ASN A 1 301 ? -27.232 0.354 21.232 1.00 82.19 301 ASN A CA 1
ATOM 2417 C C . ASN A 1 301 ? -28.050 1.667 21.212 1.00 82.19 301 ASN A C 1
ATOM 2419 O O . ASN A 1 301 ? -27.889 2.538 22.068 1.00 82.19 301 ASN A O 1
ATOM 2423 N N . SER A 1 302 ? -28.938 1.832 20.225 1.00 59.97 302 SER A N 1
ATOM 2424 C CA . SER A 1 302 ? -29.735 3.051 19.996 1.00 59.97 302 SER A CA 1
ATOM 2425 C C . SER A 1 302 ? -30.811 3.325 21.060 1.00 59.97 302 SER A C 1
ATOM 2427 O O . SER A 1 302 ? -31.343 4.432 21.121 1.00 59.97 302 SER A O 1
ATOM 2429 N N . SER A 1 303 ? -31.107 2.362 21.938 1.00 50.16 303 SER A N 1
ATOM 2430 C CA . SER A 1 303 ? -32.078 2.470 23.039 1.00 50.16 303 SER A CA 1
ATOM 2431 C C . SER A 1 303 ? -31.461 2.882 24.386 1.00 50.16 303 SER A C 1
ATOM 2433 O O . SER A 1 303 ? -32.152 2.893 25.410 1.00 50.16 303 SER A O 1
ATOM 2435 N N . PHE A 1 304 ? -30.179 3.264 24.416 1.00 48.91 304 PHE A N 1
ATOM 2436 C CA . PHE A 1 304 ? -29.513 3.667 25.650 1.00 48.91 304 PHE A CA 1
ATOM 2437 C C . PHE A 1 304 ? -29.950 5.071 26.114 1.00 48.91 304 PHE A C 1
ATOM 2439 O O . PHE A 1 304 ? -29.409 6.100 25.715 1.00 48.91 304 PHE A O 1
ATOM 2446 N N . SER A 1 305 ? -30.955 5.106 26.989 1.00 47.91 305 SER A N 1
ATOM 2447 C CA . SER A 1 305 ? -31.383 6.305 27.714 1.00 47.91 305 SER A CA 1
ATOM 2448 C C . SER A 1 305 ? -30.320 6.739 28.729 1.00 47.91 305 SER A C 1
ATOM 2450 O O . SER A 1 305 ? -29.764 5.900 29.440 1.00 47.91 305 SER A O 1
ATOM 2452 N N . ILE A 1 306 ? -30.105 8.053 28.885 1.00 50.59 306 ILE A N 1
ATOM 2453 C CA . ILE A 1 306 ? -29.293 8.660 29.965 1.00 50.59 306 ILE A CA 1
ATOM 2454 C C . ILE A 1 306 ? -29.687 8.102 31.347 1.00 50.59 306 ILE A C 1
ATOM 2456 O O . ILE A 1 306 ? -28.854 8.011 32.245 1.00 50.59 306 ILE A O 1
ATOM 2460 N N . LEU A 1 307 ? -30.934 7.645 31.507 1.00 44.47 307 LEU A N 1
ATOM 2461 C CA . LEU A 1 307 ? -31.421 6.998 32.724 1.00 44.47 307 LEU A CA 1
ATOM 2462 C C . LEU A 1 307 ? -30.608 5.749 33.114 1.00 44.47 307 LEU A C 1
ATOM 2464 O O . LEU A 1 307 ? -30.438 5.482 34.299 1.00 44.47 307 LEU A O 1
ATOM 2468 N N . TYR A 1 308 ? -30.055 5.016 32.146 1.00 46.62 308 TYR A N 1
ATOM 2469 C CA . TYR A 1 308 ? -29.333 3.767 32.396 1.00 46.62 308 TYR A CA 1
ATOM 2470 C C . TYR A 1 308 ? -27.895 4.006 32.901 1.00 46.62 308 TYR A C 1
ATOM 2472 O O . TYR A 1 308 ? -27.383 3.214 33.688 1.00 46.62 308 TYR A O 1
ATOM 2480 N N . LEU A 1 309 ? -27.277 5.150 32.566 1.00 47.56 309 LEU A N 1
ATOM 2481 C CA . LEU A 1 309 ? -26.041 5.641 33.211 1.00 47.56 309 LEU A CA 1
ATOM 2482 C C . LEU A 1 309 ? -26.258 5.988 34.695 1.00 47.56 309 LEU A C 1
ATOM 2484 O O . LEU A 1 309 ? -25.334 5.893 35.498 1.00 47.56 309 LEU A O 1
ATOM 2488 N N . ILE A 1 310 ? -27.482 6.373 35.072 1.00 46.34 310 ILE A N 1
ATOM 2489 C CA . ILE A 1 310 ? -27.844 6.696 36.460 1.00 46.34 310 ILE A CA 1
ATOM 2490 C C . ILE A 1 310 ? -28.121 5.409 37.261 1.00 46.34 310 ILE A C 1
ATOM 2492 O O . ILE A 1 310 ? -27.868 5.357 38.469 1.00 46.34 310 ILE A O 1
ATOM 2496 N N . THR A 1 311 ? -28.596 4.344 36.608 1.00 43.75 311 THR A N 1
ATOM 2497 C CA . THR A 1 311 ? -28.949 3.075 37.268 1.00 43.75 311 THR A CA 1
ATOM 2498 C C . THR A 1 311 ? -27.862 2.001 37.226 1.00 43.75 311 THR A C 1
ATOM 2500 O O . THR A 1 311 ? -28.005 1.009 37.938 1.00 43.75 311 THR A O 1
ATOM 2503 N N . ASP A 1 312 ? -26.778 2.176 36.462 1.00 46.44 312 ASP A N 1
ATOM 2504 C CA . ASP A 1 312 ? -25.668 1.211 36.417 1.00 46.44 312 ASP A CA 1
ATOM 2505 C C . ASP A 1 312 ? -25.048 1.011 37.817 1.00 46.44 312 ASP A C 1
ATOM 2507 O O . ASP A 1 312 ? -24.724 1.972 38.519 1.00 46.44 312 ASP A O 1
ATOM 2511 N N . GLN A 1 313 ? -24.942 -0.239 38.275 1.00 49.31 313 GLN A N 1
ATOM 2512 C CA . GLN A 1 313 ? -24.399 -0.593 39.596 1.00 49.31 313 GLN A CA 1
ATOM 2513 C C . GLN A 1 313 ? -22.877 -0.807 39.589 1.00 49.31 313 GLN A C 1
ATOM 2515 O O . GLN A 1 313 ? -22.300 -1.110 40.632 1.00 49.31 313 GLN A O 1
ATOM 2520 N N . SER A 1 314 ? -22.216 -0.610 38.445 1.00 54.34 314 SER A N 1
ATOM 2521 C CA . SER A 1 314 ? -20.756 -0.611 38.342 1.00 54.34 314 SER A CA 1
ATOM 2522 C C . SER A 1 314 ? -20.101 0.533 39.146 1.00 54.34 314 SER A C 1
ATOM 2524 O O . SER A 1 314 ? -20.720 1.559 39.452 1.00 54.34 314 SER A O 1
ATOM 2526 N N . PHE A 1 315 ? -18.819 0.366 39.498 1.00 50.44 315 PHE A N 1
ATOM 2527 C CA . PHE A 1 315 ? -18.039 1.365 40.246 1.00 50.44 315 PHE A CA 1
ATOM 2528 C C . PHE A 1 315 ? -17.890 2.687 39.464 1.00 50.44 315 PHE A C 1
ATOM 2530 O O . PHE A 1 315 ? -17.951 3.769 40.048 1.00 50.44 315 PHE A O 1
ATOM 2537 N N . GLU A 1 316 ? -17.796 2.614 38.133 1.00 49.44 316 GLU A N 1
ATOM 2538 C CA . GLU A 1 316 ? -17.802 3.783 37.240 1.00 49.44 316 GLU A CA 1
ATOM 2539 C C . GLU A 1 316 ? -19.165 4.497 37.249 1.00 49.44 316 GLU A C 1
ATOM 2541 O O . GLU A 1 316 ? -19.225 5.725 37.366 1.00 49.44 316 GLU A O 1
ATOM 2546 N N . GLY A 1 317 ? -20.272 3.742 37.268 1.00 51.97 317 GLY A N 1
ATOM 2547 C CA . GLY A 1 317 ? -21.621 4.285 37.463 1.00 51.97 317 GLY A CA 1
ATOM 2548 C C . GLY A 1 317 ? -21.805 4.985 38.818 1.00 51.97 317 GLY A C 1
ATOM 2549 O O . GLY A 1 317 ? -22.542 5.967 38.931 1.00 51.97 317 GLY A O 1
ATOM 2550 N N . ALA A 1 318 ? -21.092 4.548 39.862 1.00 55.22 318 ALA A N 1
ATOM 2551 C CA . ALA A 1 318 ? -21.089 5.224 41.160 1.00 55.22 318 ALA A CA 1
ATOM 2552 C C . ALA A 1 318 ? -20.383 6.592 41.118 1.00 55.22 318 ALA A C 1
ATOM 2554 O O . ALA A 1 318 ? -20.915 7.558 41.669 1.00 55.22 318 ALA A O 1
ATOM 2555 N N . ALA A 1 319 ? -19.245 6.709 40.426 1.00 57.28 319 ALA A N 1
ATOM 2556 C CA . ALA A 1 319 ? -18.521 7.976 40.288 1.00 57.28 319 ALA A CA 1
ATOM 2557 C C . ALA A 1 319 ? -19.343 9.033 39.526 1.00 57.28 319 ALA A C 1
ATOM 2559 O O . ALA A 1 319 ? -19.431 10.188 39.953 1.00 57.28 319 ALA A O 1
ATOM 2560 N N . ILE A 1 320 ? -20.027 8.621 38.453 1.00 56.41 320 ILE A N 1
ATOM 2561 C CA . ILE A 1 320 ? -20.899 9.498 37.657 1.00 56.41 320 ILE A CA 1
ATOM 2562 C C . ILE A 1 320 ? -22.116 9.964 38.475 1.00 56.41 320 ILE A C 1
ATOM 2564 O O . ILE A 1 320 ? -22.471 11.144 38.431 1.00 56.41 320 ILE A O 1
ATOM 2568 N N . ARG A 1 321 ? -22.717 9.088 39.297 1.00 58.78 321 ARG A N 1
ATOM 2569 C CA . ARG A 1 321 ? -23.792 9.475 40.233 1.00 58.78 321 ARG A CA 1
ATOM 2570 C C . ARG A 1 321 ? -23.335 10.522 41.246 1.00 58.78 321 ARG A C 1
ATOM 2572 O O . ARG A 1 321 ? -24.057 11.490 41.481 1.00 58.78 321 ARG A O 1
ATOM 2579 N N . VAL A 1 322 ? -22.148 10.351 41.830 1.00 63.81 322 VAL A N 1
ATOM 2580 C CA . VAL A 1 322 ? -21.592 11.316 42.792 1.00 63.81 322 VAL A CA 1
ATOM 2581 C C . VAL A 1 322 ? -21.364 12.668 42.115 1.00 63.81 322 VAL A C 1
ATOM 2583 O O . VAL A 1 322 ? -21.790 13.688 42.654 1.00 63.81 322 VAL A O 1
ATOM 2586 N N . ALA A 1 323 ? -20.792 12.688 40.908 1.00 64.56 323 ALA A N 1
ATOM 2587 C CA . ALA A 1 323 ? -20.598 13.921 40.147 1.00 64.56 323 ALA A CA 1
ATOM 2588 C C . ALA A 1 323 ? -21.931 14.629 39.834 1.00 64.56 323 ALA A C 1
ATOM 2590 O O . ALA A 1 323 ? -22.055 15.835 40.055 1.00 64.56 323 ALA A O 1
ATOM 2591 N N . ALA A 1 324 ? -22.959 13.890 39.406 1.00 65.12 324 ALA A N 1
ATOM 2592 C CA . ALA A 1 324 ? -24.282 14.447 39.116 1.00 65.12 324 ALA A CA 1
ATOM 2593 C C . ALA A 1 324 ? -24.972 15.030 40.365 1.00 65.12 324 ALA A C 1
ATOM 2595 O O . ALA A 1 324 ? -25.548 16.119 40.304 1.00 65.12 324 ALA A O 1
ATOM 2596 N N . VAL A 1 325 ? -24.874 14.351 41.515 1.00 71.06 325 VAL A N 1
ATOM 2597 C CA . VAL A 1 325 ? -25.400 14.850 42.799 1.00 71.06 325 VAL A CA 1
ATOM 2598 C C . VAL A 1 325 ? -24.662 16.114 43.241 1.00 71.06 325 VAL A C 1
ATOM 2600 O O . VAL A 1 325 ? -25.300 17.067 43.686 1.00 71.06 325 VAL A O 1
ATOM 2603 N N . VAL A 1 326 ? -23.338 16.161 43.078 1.00 71.50 326 VAL A N 1
ATOM 2604 C CA . VAL A 1 326 ? -22.524 17.338 43.414 1.00 71.50 326 VAL A CA 1
ATOM 2605 C C . VAL A 1 326 ? -22.896 18.535 42.535 1.00 71.50 326 VAL A C 1
ATOM 2607 O O . VAL A 1 326 ? -23.087 19.632 43.060 1.00 71.50 326 VAL A O 1
ATOM 2610 N N . VAL A 1 327 ? -23.085 18.335 41.226 1.00 74.19 327 VAL A N 1
ATOM 2611 C CA . VAL A 1 327 ? -23.528 19.398 40.306 1.00 74.19 327 VAL A CA 1
ATOM 2612 C C . VAL A 1 327 ? -24.934 19.889 40.661 1.00 74.19 327 VAL A C 1
ATOM 2614 O O . VAL A 1 327 ? -25.157 21.098 40.739 1.00 74.19 327 VAL A O 1
ATOM 2617 N N . ALA A 1 328 ? -25.876 18.987 40.947 1.00 72.25 328 ALA A N 1
ATOM 2618 C CA . ALA A 1 328 ? -27.227 19.365 41.362 1.00 72.25 328 ALA A CA 1
ATOM 2619 C C . ALA A 1 328 ? -27.226 20.142 42.691 1.00 72.25 328 ALA A C 1
ATOM 2621 O O . ALA A 1 328 ? -27.898 21.168 42.812 1.00 72.25 328 ALA A O 1
ATOM 2622 N N . ALA A 1 329 ? -26.424 19.709 43.668 1.00 73.81 329 ALA A N 1
ATOM 2623 C CA . ALA A 1 329 ? -26.255 20.410 44.938 1.00 73.81 329 ALA A CA 1
ATOM 2624 C C . ALA A 1 329 ? -25.640 21.806 44.742 1.00 73.81 329 ALA A C 1
ATOM 2626 O O . ALA A 1 329 ? -26.127 22.776 45.324 1.00 73.81 329 ALA A O 1
ATOM 2627 N N . LEU A 1 330 ? -24.631 21.939 43.875 1.00 76.94 330 LEU A N 1
ATOM 2628 C CA . LEU A 1 330 ? -24.033 23.227 43.506 1.00 76.94 330 LEU A CA 1
ATOM 2629 C C . LEU A 1 330 ? -25.052 24.163 42.850 1.00 76.94 330 LEU A C 1
ATOM 2631 O O . LEU A 1 330 ? -25.136 25.329 43.232 1.00 76.94 330 LEU A O 1
ATOM 2635 N N . LEU A 1 331 ? -25.874 23.662 41.927 1.00 77.50 331 LEU A N 1
ATOM 2636 C CA . LEU A 1 331 ? -26.932 24.450 41.289 1.00 77.50 331 LEU A CA 1
ATOM 2637 C C . LEU A 1 331 ? -27.990 24.919 42.297 1.00 77.50 331 LEU A C 1
ATOM 2639 O O . LEU A 1 331 ? -28.417 26.073 42.241 1.00 77.50 331 LEU A O 1
ATOM 2643 N N . ILE A 1 332 ? -28.365 24.074 43.263 1.00 82.50 332 ILE A N 1
ATOM 2644 C CA . ILE A 1 332 ? -29.280 24.448 44.353 1.00 82.50 332 ILE A CA 1
ATOM 2645 C C .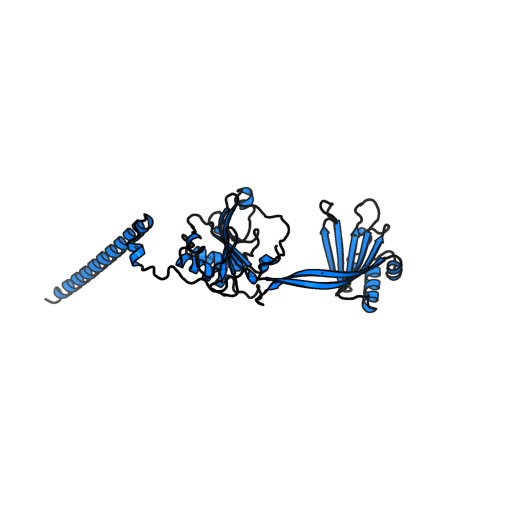 ILE A 1 332 ? -28.652 25.525 45.243 1.00 82.50 332 ILE A C 1
ATOM 2647 O O . ILE A 1 332 ? -29.312 26.512 45.571 1.00 82.50 332 ILE A O 1
ATOM 2651 N N . VAL A 1 333 ? -27.376 25.385 45.608 1.00 81.31 333 VAL A N 1
ATOM 2652 C CA . VAL A 1 333 ? -26.657 26.386 46.411 1.00 81.31 333 VAL A CA 1
ATOM 2653 C C . VAL A 1 333 ? -26.564 27.716 45.663 1.00 81.31 333 VAL A C 1
ATOM 2655 O O . VAL A 1 333 ? -26.860 28.760 46.246 1.00 81.31 333 VAL A O 1
ATOM 2658 N N . ILE A 1 334 ? -26.242 27.700 44.368 1.00 82.25 334 ILE A N 1
ATOM 2659 C CA . ILE A 1 334 ? -26.204 28.899 43.520 1.00 82.25 334 ILE A CA 1
ATOM 2660 C C . ILE A 1 334 ? -27.590 29.550 43.443 1.00 82.25 334 ILE A C 1
ATOM 2662 O O . ILE A 1 334 ? -27.710 30.762 43.640 1.00 82.25 334 ILE A O 1
ATOM 2666 N N . ALA A 1 335 ? -28.651 28.765 43.235 1.00 81.00 335 ALA A N 1
ATOM 2667 C CA . ALA A 1 335 ? -30.020 29.270 43.201 1.00 81.00 335 ALA A CA 1
ATOM 2668 C C . ALA A 1 335 ? -30.434 29.890 44.547 1.00 81.00 335 ALA A C 1
ATOM 2670 O O . ALA A 1 335 ? -30.999 30.986 44.583 1.00 81.00 335 ALA A O 1
ATOM 2671 N N . LEU A 1 336 ? -30.098 29.247 45.668 1.00 79.69 336 LEU A N 1
ATOM 2672 C CA . LEU A 1 336 ? -30.366 29.767 47.010 1.00 79.69 336 LEU A CA 1
ATOM 2673 C C . LEU A 1 336 ? -29.592 31.059 47.286 1.00 79.69 336 LEU A C 1
ATOM 2675 O O . LEU A 1 336 ? -30.173 32.010 47.811 1.00 79.69 336 LEU A O 1
ATOM 2679 N N . LEU A 1 337 ? -28.314 31.136 46.903 1.00 80.19 337 LEU A N 1
ATOM 2680 C CA . LEU A 1 337 ? -27.499 32.347 47.028 1.00 80.19 337 LEU A CA 1
ATOM 2681 C C . LEU A 1 337 ? -28.043 33.489 46.160 1.00 80.19 337 LEU A C 1
ATOM 2683 O O . LEU A 1 337 ? -28.111 34.629 46.629 1.00 80.19 337 LEU A O 1
ATOM 2687 N N . TYR A 1 338 ? -28.512 33.187 44.948 1.00 80.00 338 TYR A N 1
ATOM 2688 C CA . TYR A 1 338 ? -29.164 34.149 44.059 1.00 80.00 338 TYR A CA 1
ATOM 2689 C C . TYR A 1 338 ? -30.487 34.680 44.637 1.00 80.00 338 TYR A C 1
ATOM 2691 O O . TYR A 1 338 ? -30.754 35.885 44.621 1.00 80.00 338 TYR A O 1
ATOM 2699 N N . ILE A 1 339 ? -31.311 33.808 45.225 1.00 81.38 339 ILE A N 1
ATOM 2700 C CA . ILE A 1 339 ? -32.554 34.212 45.903 1.00 81.38 339 ILE A CA 1
ATOM 2701 C C . ILE A 1 339 ? -32.241 35.081 47.133 1.00 81.38 339 ILE A C 1
ATOM 2703 O O . ILE A 1 339 ? -32.898 36.103 47.363 1.00 81.38 339 ILE A O 1
ATOM 2707 N N . ARG A 1 340 ? -31.218 34.716 47.918 1.00 75.06 340 ARG A N 1
ATOM 2708 C CA . ARG A 1 340 ? -30.809 35.455 49.125 1.00 75.06 340 ARG A CA 1
ATOM 2709 C C . ARG A 1 340 ? -30.246 36.838 48.789 1.00 75.06 340 ARG A C 1
ATOM 2711 O O . ARG A 1 340 ? -30.567 37.804 49.484 1.00 75.06 340 ARG A O 1
ATOM 2718 N N . SER A 1 341 ? -29.456 36.955 47.720 1.00 71.94 341 SER A N 1
ATOM 2719 C CA . SER A 1 341 ? -28.914 38.239 47.256 1.00 71.94 341 SER A CA 1
ATOM 2720 C C . SER A 1 341 ? -30.021 39.165 46.733 1.00 71.94 341 SER A C 1
ATOM 2722 O O . SER A 1 341 ? -30.041 40.350 47.082 1.00 71.94 341 SER A O 1
ATOM 2724 N N . ARG A 1 342 ? -31.022 38.627 46.016 1.00 72.00 342 ARG A N 1
ATOM 2725 C CA . ARG A 1 342 ? -32.217 39.390 45.611 1.00 72.00 342 ARG A CA 1
ATOM 2726 C C . ARG A 1 342 ? -33.069 39.853 46.795 1.00 72.00 342 ARG A C 1
ATOM 2728 O O . ARG A 1 342 ? -33.571 40.976 46.751 1.00 72.00 342 ARG A O 1
ATOM 2735 N N . ARG A 1 343 ? -33.223 39.049 47.857 1.00 64.44 343 ARG A N 1
ATOM 2736 C CA . ARG A 1 343 ? -33.936 39.475 49.083 1.00 64.44 343 ARG A CA 1
ATOM 2737 C C . ARG A 1 343 ? -33.212 40.620 49.801 1.00 64.44 343 ARG A C 1
ATOM 2739 O O . ARG A 1 343 ? -33.837 41.644 50.047 1.00 64.44 343 ARG A O 1
ATOM 2746 N N . LYS A 1 344 ? -31.889 40.528 50.002 1.00 59.53 344 LYS A N 1
ATOM 2747 C CA . LYS A 1 344 ? -31.087 41.632 50.580 1.00 59.53 344 LYS A CA 1
ATOM 2748 C C . LYS A 1 344 ? -31.146 42.923 49.749 1.00 59.53 344 LYS A C 1
ATOM 2750 O O . LYS A 1 344 ? -31.154 44.013 50.315 1.00 59.53 344 LYS A O 1
ATOM 2755 N N . SER A 1 345 ? -31.194 42.815 48.419 1.00 57.56 345 SER A N 1
ATOM 2756 C CA . SER A 1 345 ? -31.358 43.968 47.519 1.00 57.56 345 SER A CA 1
ATOM 2757 C C . SER A 1 345 ? -32.749 44.613 47.628 1.00 57.56 345 SER A C 1
ATOM 2759 O O . SER A 1 345 ? -32.867 45.838 47.567 1.00 57.56 345 SER A O 1
ATOM 2761 N N . ARG A 1 346 ? -33.801 43.809 47.843 1.00 55.31 346 ARG A N 1
ATOM 2762 C CA . ARG A 1 346 ? -35.166 44.297 48.094 1.00 55.31 346 ARG A CA 1
ATOM 2763 C C . ARG A 1 346 ? -35.300 44.986 49.454 1.00 55.31 346 ARG A C 1
ATOM 2765 O O . ARG A 1 346 ? -35.855 46.080 49.493 1.00 55.31 346 ARG A O 1
ATOM 2772 N N . ASP A 1 347 ? -34.735 44.424 50.520 1.00 54.12 347 ASP A N 1
ATOM 2773 C CA . ASP A 1 347 ? -34.828 45.014 51.866 1.00 54.12 347 ASP A CA 1
ATOM 2774 C C . ASP A 1 347 ? -34.069 46.348 51.971 1.00 54.12 347 ASP A C 1
ATOM 2776 O O . ASP A 1 347 ? -34.572 47.295 52.573 1.00 54.12 347 ASP A O 1
ATOM 2780 N N . LYS A 1 348 ? -32.924 46.493 51.280 1.00 53.31 348 LYS A N 1
ATOM 2781 C CA . LYS A 1 348 ? -32.204 47.781 51.173 1.00 53.31 348 LYS A CA 1
ATOM 2782 C C . LYS A 1 348 ? -32.978 48.876 50.426 1.00 53.31 348 LYS A C 1
ATOM 2784 O O . LYS A 1 348 ? -32.710 50.054 50.640 1.00 53.31 348 LYS A O 1
ATOM 2789 N N . LYS A 1 349 ? -33.919 48.522 49.542 1.00 50.97 349 LYS A N 1
ATOM 2790 C CA . LYS A 1 349 ? -34.769 49.506 48.842 1.00 50.97 349 LYS A CA 1
ATOM 2791 C C . LYS A 1 349 ? -35.951 49.983 49.688 1.00 50.97 349 LYS A C 1
ATOM 2793 O O . LYS A 1 349 ? -36.481 51.053 49.405 1.00 50.97 349 LYS A O 1
ATOM 2798 N N . ILE A 1 350 ? -36.360 49.222 50.703 1.00 52.56 350 ILE A N 1
ATOM 2799 C CA . ILE A 1 350 ? -37.489 49.577 51.577 1.00 52.56 350 ILE A CA 1
ATOM 2800 C C . ILE A 1 350 ? -37.031 50.518 52.703 1.00 52.56 350 ILE A C 1
ATOM 2802 O O . ILE A 1 350 ? -37.767 51.431 53.066 1.00 52.56 350 ILE A O 1
ATOM 2806 N N . THR A 1 351 ? -35.795 50.386 53.192 1.00 49.84 351 THR A N 1
ATOM 2807 C CA . THR A 1 351 ? -35.235 51.267 54.236 1.00 49.84 351 THR A CA 1
ATOM 2808 C C . THR A 1 351 ? -34.792 52.651 53.751 1.00 49.84 351 THR A C 1
ATOM 2810 O O . THR A 1 351 ? -34.622 53.535 54.578 1.00 49.84 351 THR A O 1
ATOM 2813 N N . HIS A 1 352 ? -34.669 52.887 52.441 1.00 50.94 352 HIS A N 1
ATOM 2814 C CA . HIS A 1 352 ? -34.400 54.221 51.873 1.00 50.94 352 HIS A CA 1
ATOM 2815 C C . HIS A 1 352 ? -35.663 54.988 51.432 1.00 50.94 352 HIS A C 1
ATOM 2817 O O . HIS A 1 352 ? -35.554 56.027 50.786 1.00 50.94 352 HIS A O 1
ATOM 2823 N N . LYS A 1 353 ? -36.862 54.480 51.749 1.00 49.25 353 LYS A N 1
ATOM 2824 C CA . LYS A 1 353 ? -38.149 55.101 51.385 1.00 49.25 353 LYS A CA 1
ATOM 2825 C C . LYS A 1 353 ? -39.061 55.411 52.583 1.00 49.25 353 LYS A C 1
ATOM 2827 O O . LYS A 1 353 ? -40.265 55.570 52.392 1.00 49.25 353 LYS A O 1
ATOM 2832 N N . ARG A 1 354 ? -38.506 55.497 53.793 1.00 40.34 354 ARG A N 1
ATOM 2833 C CA . ARG A 1 354 ? -39.206 56.006 54.978 1.00 40.34 354 ARG A CA 1
ATOM 2834 C C . ARG A 1 354 ? -38.510 57.228 55.534 1.00 40.34 354 ARG A C 1
ATOM 2836 O O . ARG A 1 354 ? -37.261 57.194 55.564 1.00 40.34 354 ARG A O 1
#

Secondary structure (DSSP, 8-state):
--GGGGGEEEEEE-STT-EE-THHHHTSTT-EEETTEEEEE-SS-TTSEEEEEEEEETTEEEEEEEEE--EEEEEEEEEEEEEEEEESS--GGGS-GGGGGGGTPEEEEEEEESSTTPPEEEEEEEEETTEEEEEEE-S-TTS--EEEEEEEES-SS--HHHHHHHHHHHHHTT-SS-HHHHHHHSEEEEEEEEEEEEEETT---TTTS-HHHHHHHHHHHHHHTTSEES--HHHHHHHHHHTTT-BSSTTTSEEEETTEEEES--HHHHHTTS-----S--------GGGS-SSPPPPS-TT--HHHHHH--SHHHHHHHHHHHHHHHHHHHHHHHHHHHHHHHHHHHHTT--

Sequence (354 aa):
MYPTAWFASEVVLNKPGVQYDLSLIREMNNVTNFGVSVIYRSHFNESVAVILTPINVLKENGLDLRIQIPTKQVFTDSQYVTYFYNDSSTRVSDLNLMGGRPYRWLLEQSFSPLYVGGPPMQISNLTKGNLKISIIPNLNETTPGTLIQVSAENTQKFTNQNLTELRMIFDSIGYPISFKEFQTRAQLTDNVMTTRDLDSAIGLDPQQYIWTKAMRTELEWLQKNRVVRGLIDEDLDRLSEIAPRAWGDHNLKARYFNGEWLLGITEEMIEAEYTQQYQGEPDCDGFPLSAMPTGILGDFNSSFSILYLITDQSFEGAAIRVAAVVVAALLIVIALLYIRSRRKSRDKKITHKR

Foldseek 3Di:
DFLQLLQKFKAFAQPPQKDFDCVLPPPFAQWFDDPQKIWHAFPVGRQWIWIWHFDDFQQRGGIMTMIGFFKDKDKDKKKKKKWKDKDQAAAPVVWQLCLCVVVPWDWDWDWDAPDPPHGTWIWIWTDDDQWIWTWTADPDPVTGIIIIMIMGIPDQDQDPVNLVSQQSVCVSRVPPDGVVVSVVRTDIDMDIDMDMHMDRPVNDDSLPDQQLVRQLRVVVLCVLLVSMDDDDPVNSNQQSVQRNQQTPAQQAHWYDDPHDIDGGDDPVCVVVSNHDDDPDDHDRRTRHSVSGGPDGGDRPNVPDDPVVLCVDPDPNSVVVVVVVVVVVVVVVVVVVVVVVVVVVVVVVVVVVPD

pLDDT: mean 87.7, std 13.97, range [40.34, 98.75]